Protein AF-A0A449BA69-F1 (afdb_monomer_lite)

Sequence (315 aa):
MAVRFVFQKGDMLQVNIKAFDQHKKPVERFCAKKMDIVLVPEVINPQFSFLVDALIGLPTKGIFEFDYNVKSSQQEKNDKKPEKPVHPEKQESIPLHFQVEVINYQPFQTTHAQSRMLEYKKQYEAREKTIELQDKQIKHLESQLKQAVADIKKAKEAKVVERFVVPKEEIEKAQRYALQKFIEDFVAPYGTLKMAIAAGEKSESTEVKNYLFGFNMVLNMLKNTLENNGVFEFTPDLNTEFNPETSKIIEQLEDFDQPNNTVIKVTQSGFRLYDRVIKPALVIATKNPNAFQQSSDEESNDTDVNENNDATQSE

Foldseek 3Di:
DDPQDADAQFKKFFKWKWKAAPVRHTDVVGTDHRDIDTLHCDPPDPQCSVVSVVRGGHGQADKDKDKDWDWDDDDDDDDDDDDDDDDDDDGDTTIMMMIMGTPDIDDSVRVVVVVVVVVVVVVVVVVVVVVVVVVVVVVVVVVVVVVVVVVVVVVVVVVVVVVPPPPVVVVVVCVLCVCLVVVLVVQVVLVVLVVQLVVLVPDPDPVSVVVSVVSVVVNVVVQVVCVVSQKDWADDDAQAADDPQAADEPEEDEDQVHDFRGFHDFPAIWMDRNPHTSGHTYTYTYDYPCVVPPVVPPPPDDDDPDDDDDDDDDD

Secondary structure (DSSP, 8-state):
-----B--TT-EEEEEEEEE-TTS-B-GGG-EEEEEEE--SS-S-GGGHHHHHHHTTSBSSSEEEEEEEEEP--------------PPPP-PEEEEEEEEEEEEEE-HHHHHHHHHHHHHHHHHHHHHHHHHHHHHHHHHHHHHHHHHHHHHHHHHHHHHHHHT-S-HHHHHHHHHTTTHHHHHHHHHHHHHHHHHHHHHHT---HHHHHHHHHHHHHHHHHHHHHHHTTEEEE-PPTTSB--TTTEEEEEEEE-SSS-TTBEEEEEE-EEEETTEEEEPEEEEEEE-TTGGGSTTSSSS---------------

Structure (mmCIF, N/CA/C/O backbone):
data_AF-A0A449BA69-F1
#
_entry.id   AF-A0A449BA69-F1
#
loop_
_atom_site.group_PDB
_atom_site.id
_atom_site.type_symbol
_atom_site.label_atom_id
_atom_site.label_alt_id
_atom_site.label_comp_id
_atom_site.label_asym_id
_atom_site.label_entity_id
_atom_site.label_seq_id
_atom_site.pdbx_PDB_ins_code
_atom_site.Cartn_x
_atom_site.Cartn_y
_atom_site.Cartn_z
_atom_site.occupancy
_atom_site.B_iso_or_equiv
_atom_site.auth_seq_id
_atom_site.auth_comp_id
_atom_site.auth_asym_id
_atom_site.auth_atom_id
_atom_site.pdbx_PDB_model_num
ATOM 1 N N . MET A 1 1 ? 50.384 27.551 -76.285 1.00 37.66 1 MET A N 1
ATOM 2 C CA . MET A 1 1 ? 51.399 26.574 -75.831 1.00 37.66 1 MET A CA 1
ATOM 3 C C . MET A 1 1 ? 50.786 25.187 -75.923 1.00 37.66 1 MET A C 1
ATOM 5 O O . MET A 1 1 ? 49.800 24.940 -75.244 1.00 37.66 1 MET A O 1
ATOM 9 N N . ALA A 1 2 ? 51.281 24.323 -76.810 1.00 41.50 2 ALA A N 1
ATOM 10 C CA . ALA A 1 2 ? 50.790 22.950 -76.907 1.00 41.50 2 ALA A CA 1
ATOM 11 C C . ALA A 1 2 ? 51.287 22.157 -75.690 1.00 41.50 2 ALA A C 1
ATOM 13 O O . ALA A 1 2 ? 52.495 22.010 -75.507 1.00 41.50 2 ALA A O 1
ATOM 14 N N . VAL A 1 3 ? 50.369 21.684 -74.846 1.00 43.69 3 VAL A N 1
ATOM 15 C CA . VAL A 1 3 ? 50.687 20.786 -73.730 1.00 43.69 3 VAL A CA 1
ATOM 16 C C . VAL A 1 3 ? 51.207 19.480 -74.334 1.00 43.69 3 VAL A C 1
ATOM 18 O O . VAL A 1 3 ? 50.443 18.706 -74.909 1.00 43.69 3 VAL A O 1
ATOM 21 N N . ARG A 1 4 ? 52.524 19.253 -74.282 1.00 56.50 4 ARG A N 1
ATOM 22 C CA . ARG A 1 4 ? 53.113 17.966 -74.664 1.00 56.50 4 ARG A CA 1
ATOM 23 C C . ARG A 1 4 ? 52.878 16.995 -73.513 1.00 56.50 4 ARG A C 1
ATOM 25 O O . ARG A 1 4 ? 53.546 17.079 -72.489 1.00 56.50 4 ARG A O 1
ATOM 32 N N . PHE A 1 5 ? 51.908 16.102 -73.678 1.00 72.50 5 PHE A N 1
ATOM 33 C CA . PHE A 1 5 ? 51.719 14.971 -72.777 1.00 72.50 5 PHE A CA 1
ATOM 34 C C . PHE A 1 5 ? 52.917 14.032 -72.935 1.00 72.50 5 PHE A C 1
ATOM 36 O O . PHE A 1 5 ? 53.100 13.453 -74.010 1.00 72.50 5 PHE A O 1
ATOM 43 N N . VAL A 1 6 ? 53.734 13.936 -71.890 1.00 81.00 6 VAL A N 1
ATOM 44 C CA . VAL A 1 6 ? 54.881 13.027 -71.794 1.00 81.00 6 VAL A CA 1
ATOM 45 C C . VAL A 1 6 ? 54.552 11.887 -70.842 1.00 81.00 6 VAL A C 1
ATOM 47 O O . VAL A 1 6 ? 53.784 12.094 -69.903 1.00 81.00 6 VAL A O 1
ATOM 50 N N . PHE A 1 7 ? 55.130 10.711 -71.072 1.00 81.38 7 PHE A N 1
ATOM 51 C CA . PHE A 1 7 ? 54.978 9.583 -70.158 1.00 81.38 7 PHE A CA 1
ATOM 52 C C . PHE A 1 7 ? 55.610 9.891 -68.797 1.00 81.38 7 PHE A C 1
ATOM 54 O O . PHE A 1 7 ? 56.744 10.376 -68.715 1.00 81.38 7 PHE A O 1
ATOM 61 N N . GLN A 1 8 ? 54.879 9.599 -67.729 1.00 79.00 8 GLN A N 1
ATOM 62 C CA . GLN A 1 8 ? 55.279 9.781 -66.342 1.00 79.00 8 GLN A CA 1
ATOM 63 C C . GLN A 1 8 ? 55.356 8.442 -65.609 1.00 79.00 8 GLN A C 1
ATOM 65 O O . GLN A 1 8 ? 54.771 7.428 -65.991 1.00 79.00 8 GLN A O 1
ATOM 70 N N . LYS A 1 9 ? 56.093 8.454 -64.499 1.00 76.38 9 LYS A N 1
ATOM 71 C CA . LYS A 1 9 ? 56.187 7.314 -63.593 1.00 76.38 9 LYS A CA 1
ATOM 72 C C . LYS A 1 9 ? 54.792 6.932 -63.077 1.00 76.38 9 LYS A C 1
ATOM 74 O O . LYS A 1 9 ? 54.086 7.772 -62.525 1.00 76.38 9 LYS A O 1
ATOM 79 N N . GLY A 1 10 ? 54.439 5.659 -63.220 1.00 70.25 10 GLY A N 1
ATOM 80 C CA . GLY A 1 10 ? 53.143 5.090 -62.851 1.00 70.25 10 GLY A CA 1
ATOM 81 C C . GLY A 1 10 ? 52.144 4.976 -64.003 1.00 70.25 10 GLY A C 1
ATOM 82 O O . GLY A 1 10 ? 51.118 4.322 -63.826 1.00 70.25 10 GLY A O 1
ATOM 83 N N . ASP A 1 11 ? 52.409 5.583 -65.164 1.00 81.44 11 ASP A N 1
ATOM 84 C CA . ASP A 1 11 ? 51.500 5.482 -66.306 1.00 81.44 11 ASP A CA 1
ATOM 85 C C . ASP A 1 11 ? 51.451 4.056 -66.857 1.00 81.44 11 ASP A C 1
ATOM 87 O O . ASP A 1 11 ? 52.434 3.311 -66.806 1.00 81.44 11 ASP A O 1
ATOM 91 N N . MET A 1 12 ? 50.293 3.685 -67.400 1.00 79.88 12 MET A N 1
ATOM 92 C CA . MET A 1 12 ? 50.077 2.385 -68.020 1.00 79.88 12 MET A CA 1
ATOM 93 C C . MET A 1 12 ? 50.025 2.540 -69.537 1.00 79.88 12 MET A C 1
ATOM 95 O O . MET A 1 12 ? 49.270 3.360 -70.068 1.00 79.88 12 MET A O 1
ATOM 99 N N . LEU A 1 13 ? 50.826 1.740 -70.234 1.00 82.44 13 LEU A N 1
ATOM 100 C CA . LEU A 1 13 ? 50.902 1.704 -71.685 1.00 82.44 13 LEU A CA 1
ATOM 101 C C . LEU A 1 13 ? 50.565 0.310 -72.181 1.00 82.44 13 LEU A C 1
ATOM 103 O O . LEU A 1 13 ? 51.034 -0.675 -71.624 1.00 82.44 13 LEU A O 1
ATOM 107 N N . GLN A 1 14 ? 49.836 0.238 -73.285 1.00 83.62 14 GLN A N 1
ATOM 108 C CA . GLN A 1 14 ? 49.744 -0.976 -74.079 1.00 83.62 14 GLN A CA 1
ATOM 109 C C . GLN A 1 14 ? 50.626 -0.806 -75.311 1.00 83.62 14 GLN A C 1
ATOM 111 O O . GLN A 1 14 ? 50.434 0.153 -76.060 1.00 83.62 14 GLN A O 1
ATOM 116 N N . VAL A 1 15 ? 51.588 -1.703 -75.526 1.00 84.44 15 VAL A N 1
ATOM 117 C CA . VAL A 1 15 ? 52.613 -1.563 -76.569 1.00 84.44 15 VAL A CA 1
ATOM 118 C C . VAL A 1 15 ? 52.752 -2.808 -77.449 1.00 84.44 15 VAL A C 1
ATOM 120 O O . VAL A 1 15 ? 52.497 -3.934 -77.021 1.00 84.44 15 VAL A O 1
ATOM 123 N N . ASN A 1 16 ? 53.189 -2.615 -78.692 1.00 84.56 16 ASN A N 1
ATOM 124 C CA . ASN A 1 16 ? 53.765 -3.672 -79.522 1.00 84.56 16 ASN A CA 1
ATOM 125 C C . ASN A 1 16 ? 55.286 -3.513 -79.521 1.00 84.56 16 ASN A C 1
ATOM 127 O O . ASN A 1 16 ? 55.787 -2.420 -79.763 1.00 84.56 16 ASN A O 1
ATOM 131 N N . ILE A 1 17 ? 56.014 -4.600 -79.298 1.00 84.69 17 ILE A N 1
ATOM 132 C CA . ILE A 1 17 ? 57.475 -4.636 -79.285 1.00 84.69 17 ILE A CA 1
ATOM 133 C C . ILE A 1 17 ? 57.935 -5.534 -80.428 1.00 84.69 17 ILE A C 1
ATOM 135 O O . ILE A 1 17 ? 57.487 -6.676 -80.553 1.00 84.69 17 ILE A O 1
ATOM 139 N N . LYS A 1 18 ? 58.848 -5.031 -81.254 1.00 85.38 18 LYS A N 1
ATOM 140 C CA . LYS A 1 18 ? 59.590 -5.820 -82.239 1.00 85.38 18 LYS A CA 1
ATOM 141 C C . LYS A 1 18 ? 61.076 -5.691 -81.944 1.00 85.38 18 LYS A C 1
ATOM 143 O O . LYS A 1 18 ? 61.546 -4.583 -81.725 1.00 85.38 18 LYS A O 1
ATOM 148 N N . ALA A 1 19 ? 61.800 -6.801 -81.958 1.00 83.81 19 ALA A N 1
ATOM 149 C CA . ALA A 1 19 ? 63.245 -6.821 -81.772 1.00 83.81 19 ALA A CA 1
ATOM 150 C C . ALA A 1 19 ? 63.933 -7.328 -83.041 1.00 83.81 19 ALA A C 1
ATOM 152 O O . ALA A 1 19 ? 63.448 -8.272 -83.668 1.00 83.81 19 ALA A O 1
ATOM 153 N N . PHE A 1 20 ? 65.065 -6.730 -83.397 1.00 83.06 20 PHE A N 1
ATOM 154 C CA . PHE A 1 20 ? 65.857 -7.064 -84.576 1.00 83.06 20 PHE A CA 1
ATOM 155 C C . PHE A 1 20 ? 67.321 -7.315 -84.197 1.00 83.06 20 PHE A C 1
ATOM 157 O O . PHE A 1 20 ? 67.861 -6.637 -83.322 1.00 83.06 20 PHE A O 1
ATOM 164 N N . ASP A 1 21 ? 67.961 -8.280 -84.859 1.00 79.31 21 ASP A N 1
ATOM 165 C CA . ASP A 1 21 ? 69.400 -8.530 -84.731 1.00 79.31 21 ASP A CA 1
ATOM 166 C C . ASP A 1 21 ? 70.241 -7.549 -85.577 1.00 79.31 21 ASP A C 1
ATOM 168 O O . ASP A 1 21 ? 69.719 -6.738 -86.348 1.00 79.31 21 ASP A O 1
ATOM 172 N N . GLN A 1 22 ? 71.569 -7.661 -85.487 1.00 75.69 22 GLN A N 1
ATOM 173 C CA . GLN A 1 22 ? 72.531 -6.874 -86.276 1.00 75.69 22 GLN A CA 1
ATOM 174 C C . GLN A 1 22 ? 72.378 -7.008 -87.809 1.00 75.69 22 GLN A C 1
ATOM 176 O O . GLN A 1 22 ? 72.910 -6.195 -88.564 1.00 75.69 22 GLN A O 1
ATOM 181 N N . HIS A 1 23 ? 71.643 -8.016 -88.286 1.00 75.62 23 HIS A N 1
ATOM 182 C CA . HIS A 1 23 ? 71.330 -8.258 -89.694 1.00 75.62 23 HIS A CA 1
ATOM 183 C C . HIS A 1 23 ? 69.886 -7.873 -90.056 1.00 75.62 23 HIS A C 1
ATOM 185 O O . HIS A 1 23 ? 69.411 -8.228 -91.137 1.00 75.62 23 HIS A O 1
ATOM 191 N N . LYS A 1 24 ? 69.192 -7.128 -89.181 1.00 74.81 24 LYS A N 1
ATOM 192 C CA . LYS A 1 24 ? 67.791 -6.700 -89.326 1.00 74.81 24 LYS A CA 1
ATOM 193 C C . LYS A 1 24 ? 66.793 -7.860 -89.409 1.00 74.81 24 LYS A C 1
ATOM 195 O O . LYS A 1 24 ? 65.684 -7.682 -89.918 1.00 74.81 24 LYS A O 1
ATOM 200 N N . LYS A 1 25 ? 67.148 -9.048 -88.912 1.00 78.75 25 LYS A N 1
ATOM 201 C CA . LYS A 1 25 ? 66.215 -10.177 -88.811 1.00 78.75 25 LYS A CA 1
ATOM 202 C C . LYS A 1 25 ? 65.427 -10.086 -87.504 1.00 78.75 25 LYS A C 1
ATOM 204 O O . LYS A 1 25 ? 66.020 -9.781 -86.470 1.00 78.75 25 LYS A O 1
ATOM 209 N N . PRO A 1 26 ? 64.105 -10.338 -87.524 1.00 80.69 26 PRO A N 1
ATOM 210 C CA . PRO A 1 26 ? 63.294 -10.283 -86.317 1.00 80.69 26 PRO A CA 1
ATOM 211 C C . PRO A 1 26 ? 63.694 -11.400 -85.347 1.00 80.69 26 PRO A C 1
ATOM 213 O O . PRO A 1 26 ? 63.797 -12.563 -85.734 1.00 80.69 26 PRO A O 1
ATOM 216 N N . VAL A 1 27 ? 63.885 -11.050 -84.077 1.00 83.44 27 VAL A N 1
ATOM 217 C CA . VAL A 1 27 ? 64.184 -12.000 -83.000 1.00 83.44 27 VAL A CA 1
ATOM 218 C C . VAL A 1 27 ? 62.897 -12.267 -82.227 1.00 83.44 27 VAL A C 1
ATOM 220 O O . VAL A 1 27 ? 62.556 -11.544 -81.293 1.00 83.44 27 VAL A O 1
ATOM 223 N N . GLU A 1 28 ? 62.166 -13.311 -82.627 1.00 79.69 28 GLU A N 1
ATOM 224 C CA . GLU A 1 28 ? 60.808 -13.600 -82.130 1.00 79.69 28 GLU A CA 1
ATOM 225 C C . GLU A 1 28 ? 60.710 -13.686 -80.603 1.00 79.69 28 GLU A C 1
ATOM 227 O O . GLU A 1 28 ? 59.723 -13.233 -80.029 1.00 79.69 28 GLU A O 1
ATOM 232 N N . ARG A 1 29 ? 61.761 -14.182 -79.935 1.00 77.44 29 ARG A N 1
ATOM 233 C CA . ARG A 1 29 ? 61.835 -14.286 -78.467 1.00 77.44 29 ARG A CA 1
ATOM 234 C C . ARG A 1 29 ? 61.628 -12.947 -77.746 1.00 77.44 29 ARG A C 1
ATOM 236 O O . ARG A 1 29 ? 61.179 -12.947 -76.606 1.00 77.44 29 ARG A O 1
ATOM 243 N N . PHE A 1 30 ? 61.960 -11.831 -78.392 1.00 76.75 30 PHE A N 1
ATOM 244 C CA . PHE A 1 30 ? 61.867 -10.482 -77.828 1.00 76.75 30 PHE A CA 1
ATOM 245 C C . PHE A 1 30 ? 60.779 -9.626 -78.502 1.00 76.75 30 PHE A C 1
ATOM 247 O O . PHE A 1 30 ? 60.718 -8.416 -78.283 1.00 76.75 30 PHE A O 1
ATOM 254 N N . CYS A 1 31 ? 59.904 -10.245 -79.301 1.00 80.31 31 CYS A N 1
ATOM 255 C CA . CYS A 1 31 ? 58.743 -9.599 -79.904 1.00 80.31 31 CYS A CA 1
ATOM 256 C C . CYS A 1 31 ? 57.484 -9.857 -79.061 1.00 80.31 31 CYS A C 1
ATOM 258 O O . CYS A 1 31 ? 57.195 -10.993 -78.692 1.00 80.31 31 CYS A O 1
ATOM 260 N N . ALA A 1 32 ? 56.685 -8.820 -78.815 1.00 82.81 32 ALA A N 1
ATOM 261 C CA . ALA A 1 32 ? 55.420 -8.916 -78.089 1.00 82.81 32 ALA A CA 1
ATOM 262 C C . ALA A 1 32 ? 54.342 -8.062 -78.768 1.00 82.81 32 ALA A C 1
ATOM 264 O O . ALA A 1 32 ? 54.630 -7.009 -79.331 1.00 82.81 32 ALA A O 1
ATOM 265 N N . LYS A 1 33 ? 53.081 -8.498 -78.721 1.00 84.94 33 LYS A N 1
ATOM 266 C CA . LYS A 1 33 ? 51.937 -7.724 -79.229 1.00 84.94 33 LYS A CA 1
ATOM 267 C C . LYS A 1 33 ? 50.966 -7.443 -78.094 1.00 84.94 33 LYS A C 1
ATOM 269 O O . LYS A 1 33 ? 50.685 -8.356 -77.324 1.00 84.94 33 LYS A O 1
ATOM 274 N N . LYS A 1 34 ? 50.421 -6.223 -78.042 1.00 83.56 34 LYS A N 1
ATOM 275 C CA . LYS A 1 34 ? 49.473 -5.771 -77.004 1.00 83.56 34 LYS A CA 1
ATOM 276 C C . LYS A 1 34 ? 49.954 -6.079 -75.578 1.00 83.56 34 LYS A C 1
ATOM 278 O O . LYS A 1 34 ? 49.202 -6.597 -74.761 1.00 83.56 34 LYS A O 1
ATOM 283 N N . MET A 1 35 ? 51.225 -5.806 -75.308 1.00 80.88 35 MET A N 1
ATOM 284 C CA . MET A 1 35 ? 51.805 -5.984 -73.984 1.00 80.88 35 MET A CA 1
ATOM 285 C C . MET A 1 35 ? 51.473 -4.777 -73.111 1.00 80.88 35 MET A C 1
ATOM 287 O O . MET A 1 35 ? 51.753 -3.649 -73.509 1.00 80.88 35 MET A O 1
ATOM 291 N N . ASP A 1 36 ? 50.923 -5.013 -71.923 1.00 80.19 36 ASP A N 1
ATOM 292 C CA . ASP A 1 36 ? 50.685 -3.954 -70.944 1.00 80.19 36 ASP A CA 1
ATOM 293 C C . ASP A 1 36 ? 51.948 -3.738 -70.093 1.00 80.19 36 ASP A C 1
ATOM 295 O O . ASP A 1 36 ? 52.518 -4.681 -69.540 1.00 80.19 36 ASP A O 1
ATOM 299 N N . ILE A 1 37 ? 52.404 -2.490 -70.004 1.00 75.62 37 ILE A N 1
ATOM 300 C CA . ILE A 1 37 ? 53.571 -2.066 -69.228 1.00 75.62 37 ILE A CA 1
ATOM 301 C C . ILE A 1 37 ? 53.137 -0.940 -68.299 1.00 75.62 37 ILE A C 1
ATOM 303 O O . ILE A 1 37 ? 52.510 0.029 -68.725 1.00 75.62 37 ILE A O 1
ATOM 307 N N . VAL A 1 38 ? 53.507 -1.052 -67.027 1.00 75.94 38 VAL A N 1
ATOM 308 C CA . VAL A 1 38 ? 53.361 0.029 -66.051 1.00 75.94 38 VAL A CA 1
ATOM 309 C C . VAL A 1 38 ? 54.736 0.650 -65.837 1.00 75.94 38 VAL A C 1
ATOM 311 O O . VAL A 1 38 ? 55.690 -0.071 -65.546 1.00 75.94 38 VAL A O 1
ATOM 314 N N . LEU A 1 39 ? 54.855 1.973 -65.965 1.00 75.50 39 LEU A N 1
ATOM 315 C CA . LEU A 1 39 ? 56.121 2.694 -65.785 1.00 75.50 39 LEU A CA 1
ATOM 316 C C . LEU A 1 39 ? 56.484 2.856 -64.299 1.00 75.50 39 LEU A C 1
ATOM 318 O O . LEU A 1 39 ? 56.601 3.972 -63.789 1.00 75.50 39 LEU A O 1
ATOM 322 N N . VAL A 1 40 ? 56.613 1.743 -63.578 1.00 68.94 40 VAL A N 1
ATOM 323 C CA . VAL A 1 40 ? 57.036 1.688 -62.171 1.00 68.94 40 VAL A CA 1
ATOM 324 C C . VAL A 1 40 ? 58.442 1.089 -62.043 1.00 68.94 40 VAL A C 1
ATOM 326 O O . VAL A 1 40 ? 58.837 0.287 -62.883 1.00 68.94 40 VAL A O 1
ATOM 329 N N . PRO A 1 41 ? 59.211 1.435 -60.991 1.00 55.41 41 PRO A N 1
ATOM 330 C CA . PRO A 1 41 ? 60.570 0.919 -60.796 1.00 55.41 41 PRO A CA 1
ATOM 331 C C . PRO A 1 41 ? 60.613 -0.569 -60.419 1.00 55.41 41 PRO A C 1
ATOM 333 O O . PRO A 1 41 ? 61.674 -1.182 -60.469 1.00 55.41 41 PRO A O 1
ATOM 336 N N . GLU A 1 42 ? 59.485 -1.144 -59.992 1.00 52.00 42 GLU A N 1
ATOM 337 C CA . GLU A 1 42 ? 59.391 -2.546 -59.588 1.00 52.00 42 GLU A CA 1
ATOM 338 C C . GLU A 1 42 ? 59.073 -3.441 -60.792 1.00 52.00 42 GLU A C 1
ATOM 340 O O . GLU A 1 42 ? 58.123 -3.228 -61.544 1.00 52.00 42 GLU A O 1
ATOM 345 N N . VAL A 1 43 ? 59.943 -4.430 -60.989 1.00 48.25 43 VAL A N 1
ATOM 346 C CA . VAL A 1 43 ? 60.131 -5.190 -62.226 1.00 48.25 43 VAL A CA 1
ATOM 347 C C . VAL A 1 43 ? 58.955 -6.136 -62.496 1.00 48.25 43 VAL A C 1
ATOM 349 O O . VAL A 1 43 ? 58.871 -7.204 -61.897 1.00 48.25 43 VAL A O 1
ATOM 352 N N . ILE A 1 44 ? 58.079 -5.796 -63.449 1.00 52.19 44 ILE A N 1
ATOM 353 C CA . ILE A 1 44 ? 57.002 -6.701 -63.912 1.00 52.19 44 ILE A CA 1
ATOM 354 C C . ILE A 1 44 ? 57.527 -7.710 -64.961 1.00 52.19 44 ILE A C 1
ATOM 356 O O . ILE A 1 44 ? 56.973 -8.797 -65.109 1.00 52.19 44 ILE A O 1
ATOM 360 N N . ASN A 1 45 ? 58.645 -7.419 -65.645 1.00 58.56 45 ASN A N 1
ATOM 361 C CA . ASN A 1 45 ? 59.352 -8.389 -66.494 1.00 58.56 45 ASN A CA 1
ATOM 362 C C . ASN A 1 45 ? 60.854 -8.035 -66.628 1.00 58.56 45 ASN A C 1
ATOM 364 O O . ASN A 1 45 ? 61.178 -7.032 -67.273 1.00 58.56 45 ASN A O 1
ATOM 368 N N . PRO A 1 46 ? 61.789 -8.840 -66.079 1.00 60.78 46 PRO A N 1
ATOM 369 C CA . PRO A 1 46 ? 63.227 -8.547 -66.114 1.00 60.78 46 PRO A CA 1
ATOM 370 C C . PRO A 1 46 ? 63.803 -8.367 -67.525 1.00 60.78 46 PRO A C 1
ATOM 372 O O . PRO A 1 46 ? 64.804 -7.676 -67.691 1.00 60.78 46 PRO A O 1
ATOM 375 N N . GLN A 1 47 ? 63.173 -8.964 -68.544 1.00 59.62 47 GLN A N 1
ATOM 376 C CA . GLN A 1 47 ? 63.642 -8.911 -69.934 1.00 59.62 47 GLN A CA 1
ATOM 377 C C . GLN A 1 47 ? 63.403 -7.553 -70.615 1.00 59.62 47 GLN A C 1
ATOM 379 O O . GLN A 1 47 ? 64.098 -7.233 -71.574 1.00 59.62 47 GLN A O 1
ATOM 384 N N . PHE A 1 48 ? 62.463 -6.742 -70.113 1.00 64.69 48 PHE A N 1
ATOM 385 C CA . PHE A 1 48 ? 62.064 -5.461 -70.716 1.00 64.69 48 PHE A CA 1
ATOM 386 C C . PHE A 1 48 ? 62.224 -4.269 -69.764 1.00 64.69 48 PHE A C 1
ATOM 388 O O . PHE A 1 48 ? 61.700 -3.190 -70.026 1.00 64.69 48 PHE A O 1
ATOM 395 N N . SER A 1 49 ? 62.974 -4.439 -68.669 1.00 65.44 49 SER A N 1
ATOM 396 C CA . SER A 1 49 ? 63.188 -3.388 -67.661 1.00 65.44 49 SER A CA 1
ATOM 397 C C . SER A 1 49 ? 63.754 -2.093 -68.256 1.00 65.44 49 SER A C 1
ATOM 399 O O . SER A 1 49 ? 63.440 -1.013 -67.769 1.00 65.44 49 SER A O 1
ATOM 401 N N . PHE A 1 50 ? 64.547 -2.191 -69.327 1.00 70.06 50 PHE A N 1
ATOM 402 C CA . PHE A 1 50 ? 65.133 -1.037 -70.011 1.00 70.06 50 PHE A CA 1
ATOM 403 C C . PHE A 1 50 ? 64.087 -0.115 -70.657 1.00 70.06 50 PHE A C 1
ATOM 405 O O . PHE A 1 50 ? 64.336 1.078 -70.803 1.00 70.06 50 PHE A O 1
ATOM 412 N N . LEU A 1 51 ? 62.910 -0.643 -71.019 1.00 70.56 51 LEU A N 1
ATOM 413 C CA . LEU A 1 51 ? 61.844 0.147 -71.637 1.00 70.56 51 LEU A CA 1
ATOM 414 C C . LEU A 1 51 ? 61.208 1.133 -70.657 1.00 70.56 51 LEU A C 1
ATOM 416 O O . LEU A 1 51 ? 60.732 2.179 -71.087 1.00 70.56 51 LEU A O 1
ATOM 420 N N . VAL A 1 52 ? 61.216 0.830 -69.355 1.00 68.81 52 VAL A N 1
ATOM 421 C CA . VAL A 1 52 ? 60.624 1.714 -68.343 1.00 68.81 52 VAL A CA 1
ATOM 422 C C . VAL A 1 52 ? 61.408 3.022 -68.257 1.00 68.81 52 VAL A C 1
ATOM 424 O O . VAL A 1 52 ? 60.814 4.090 -68.364 1.00 68.81 52 VAL A O 1
ATOM 427 N N . ASP A 1 53 ? 62.736 2.945 -68.153 1.00 68.25 53 ASP A N 1
ATOM 428 C CA . ASP A 1 53 ? 63.597 4.132 -68.097 1.00 68.25 53 ASP A CA 1
ATOM 429 C C . ASP A 1 53 ? 63.679 4.856 -69.449 1.00 68.25 53 ASP A C 1
ATOM 431 O O . ASP A 1 53 ? 63.765 6.081 -69.490 1.00 68.25 53 ASP A O 1
ATOM 435 N N . ALA A 1 54 ? 63.616 4.115 -70.561 1.00 72.88 54 ALA A N 1
ATOM 436 C CA . ALA A 1 54 ? 63.721 4.680 -71.905 1.00 72.88 54 ALA A CA 1
ATOM 437 C C . ALA A 1 54 ? 62.463 5.446 -72.358 1.00 72.88 54 ALA A C 1
ATOM 439 O O . ALA A 1 54 ? 62.575 6.372 -73.159 1.00 72.88 54 ALA A O 1
ATOM 440 N N . LEU A 1 55 ? 61.271 5.070 -71.875 1.00 76.38 55 LEU A N 1
ATOM 441 C CA . LEU A 1 55 ? 60.003 5.681 -72.294 1.00 76.38 55 LEU A CA 1
ATOM 442 C C . LEU A 1 55 ? 59.587 6.887 -71.438 1.00 76.38 55 LEU A C 1
ATOM 444 O O . LEU A 1 55 ? 58.840 7.739 -71.921 1.00 76.38 55 LEU A O 1
ATOM 448 N N . ILE A 1 56 ? 60.053 7.003 -70.190 1.00 77.00 56 ILE A N 1
ATOM 449 C CA . ILE A 1 56 ? 59.721 8.145 -69.321 1.00 77.00 56 ILE A CA 1
ATOM 450 C C . ILE A 1 56 ? 60.218 9.457 -69.956 1.00 77.00 56 ILE A C 1
ATOM 452 O O . ILE A 1 56 ? 61.360 9.571 -70.387 1.00 77.00 56 ILE A O 1
ATOM 456 N N . GLY A 1 57 ? 59.357 10.479 -70.006 1.00 72.25 57 GLY A N 1
ATOM 457 C CA . GLY A 1 57 ? 59.679 11.789 -70.586 1.00 72.25 57 GLY A CA 1
ATOM 458 C C . GLY A 1 57 ? 59.520 11.889 -72.110 1.00 72.25 57 GLY A C 1
ATOM 459 O O . GLY A 1 57 ? 59.554 13.000 -72.647 1.00 72.25 57 GLY A O 1
ATOM 460 N N . LEU A 1 58 ? 59.279 10.774 -72.808 1.00 81.75 58 LEU A N 1
ATOM 461 C CA . LEU A 1 58 ? 58.946 10.770 -74.234 1.00 81.75 58 LEU A CA 1
ATOM 462 C C . LEU A 1 58 ? 57.481 11.174 -74.474 1.00 81.75 58 LEU A C 1
ATOM 464 O O . LEU A 1 58 ? 56.642 11.033 -73.578 1.00 81.75 58 LEU A O 1
ATOM 468 N N . PRO A 1 59 ? 57.141 11.711 -75.663 1.00 78.69 59 PRO A N 1
ATOM 469 C CA . PRO A 1 59 ? 55.766 12.081 -75.986 1.00 78.69 59 PRO A CA 1
ATOM 470 C C . PRO A 1 59 ? 54.839 10.860 -75.971 1.00 78.69 59 PRO A C 1
ATOM 472 O O . PRO A 1 59 ? 55.204 9.779 -76.404 1.00 78.69 59 PRO A O 1
ATOM 475 N N . THR A 1 60 ? 53.589 11.046 -75.558 1.00 73.19 60 THR A N 1
ATOM 476 C CA . THR A 1 60 ? 52.600 9.956 -75.393 1.00 73.19 60 THR A CA 1
ATOM 477 C C . THR A 1 60 ? 52.134 9.263 -76.684 1.00 73.19 60 THR A C 1
ATOM 479 O O . THR A 1 60 ? 51.302 8.358 -76.637 1.00 73.19 60 THR A O 1
ATOM 482 N N . LYS A 1 61 ? 52.637 9.682 -77.853 1.00 73.81 61 LYS A N 1
ATOM 483 C CA . LYS A 1 61 ? 52.292 9.131 -79.171 1.00 73.81 61 LYS A CA 1
ATOM 484 C C . LYS A 1 61 ? 53.549 8.945 -80.010 1.00 73.81 61 LYS A C 1
ATOM 486 O O . LYS A 1 61 ? 54.326 9.888 -80.152 1.00 73.81 61 LYS A O 1
ATOM 491 N N . GLY A 1 62 ? 53.685 7.775 -80.625 1.00 78.31 62 GLY A N 1
ATOM 492 C CA . GLY A 1 62 ? 54.756 7.492 -81.572 1.00 78.31 62 GLY A CA 1
ATOM 493 C C . GLY A 1 62 ? 55.226 6.044 -81.540 1.00 78.31 62 GLY A C 1
ATOM 494 O O . GLY A 1 62 ? 54.738 5.221 -80.763 1.00 78.31 62 GLY A O 1
ATOM 495 N N . ILE A 1 63 ? 56.187 5.776 -82.418 1.00 83.19 63 ILE A N 1
ATOM 496 C CA . ILE A 1 63 ? 57.004 4.568 -82.428 1.00 83.19 63 ILE A CA 1
ATOM 497 C C . ILE A 1 63 ? 58.382 4.984 -81.918 1.00 83.19 63 ILE A C 1
ATOM 499 O O . ILE A 1 63 ? 58.921 5.994 -82.372 1.00 83.19 63 ILE A O 1
ATOM 503 N N . PHE A 1 64 ? 58.926 4.226 -80.975 1.00 81.69 64 PHE A N 1
ATOM 504 C CA . PHE A 1 64 ? 60.211 4.505 -80.354 1.00 81.69 64 PHE A CA 1
ATOM 505 C C . PHE A 1 64 ? 61.206 3.402 -80.667 1.00 81.69 64 PHE A C 1
ATOM 507 O O . PHE A 1 64 ? 60.858 2.223 -80.632 1.00 81.69 64 PHE A O 1
ATOM 514 N N . GLU A 1 65 ? 62.435 3.795 -80.973 1.00 79.56 65 GLU A N 1
ATOM 515 C CA . GLU A 1 65 ? 63.498 2.887 -81.383 1.00 79.56 65 GLU A CA 1
ATOM 516 C C . GLU A 1 65 ? 64.677 2.996 -80.417 1.00 79.56 65 GLU A C 1
ATOM 518 O O . GLU A 1 65 ? 65.129 4.101 -80.112 1.00 79.56 65 GLU A O 1
ATOM 523 N N . PHE A 1 66 ? 65.145 1.856 -79.907 1.00 79.88 66 PHE A N 1
ATOM 524 C CA . PHE A 1 66 ? 66.199 1.794 -78.894 1.00 79.88 66 PHE A CA 1
ATOM 525 C C . PHE A 1 66 ? 67.130 0.612 -79.137 1.00 79.88 66 PHE A C 1
ATOM 527 O O . PHE A 1 66 ? 66.672 -0.493 -79.417 1.00 79.88 66 PHE A O 1
ATOM 534 N N . ASP A 1 67 ? 68.426 0.818 -78.934 1.00 75.56 67 ASP A N 1
ATOM 535 C CA . ASP A 1 67 ? 69.411 -0.261 -78.948 1.00 75.56 67 ASP A CA 1
ATOM 536 C C . ASP A 1 67 ? 69.673 -0.747 -77.516 1.00 75.56 67 ASP A C 1
ATOM 538 O O . ASP A 1 67 ? 69.930 0.053 -76.612 1.00 75.56 67 ASP A O 1
ATOM 542 N N . TYR A 1 68 ? 69.606 -2.061 -77.289 1.00 77.69 68 TYR A N 1
ATOM 543 C CA . TYR A 1 68 ? 69.849 -2.656 -75.975 1.00 77.69 68 TYR A CA 1
ATOM 544 C C . TYR A 1 68 ? 70.637 -3.968 -76.067 1.00 77.69 68 TYR A C 1
ATOM 546 O O . TYR A 1 68 ? 70.348 -4.841 -76.885 1.00 77.69 68 TYR A O 1
ATOM 554 N N . ASN A 1 69 ? 71.624 -4.120 -75.180 1.00 74.25 69 ASN A N 1
ATOM 555 C CA . ASN A 1 69 ? 72.488 -5.297 -75.110 1.00 74.25 69 ASN A CA 1
ATOM 556 C C . ASN A 1 69 ? 71.924 -6.310 -74.109 1.00 74.25 69 ASN A C 1
ATOM 558 O O . ASN A 1 69 ? 72.021 -6.116 -72.894 1.00 74.25 69 ASN A O 1
ATOM 562 N N . VAL A 1 70 ? 71.365 -7.415 -74.605 1.00 70.31 70 VAL A N 1
ATOM 563 C CA . VAL A 1 70 ? 70.804 -8.466 -73.745 1.00 70.31 70 VAL A CA 1
ATOM 564 C C . VAL A 1 70 ? 71.911 -9.421 -73.281 1.00 70.31 70 VAL A C 1
ATOM 566 O O . VAL A 1 70 ? 72.730 -9.876 -74.080 1.00 70.31 70 VAL A O 1
ATOM 569 N N . LYS A 1 71 ? 71.937 -9.747 -71.979 1.00 66.94 71 LYS A N 1
ATOM 570 C CA . LYS A 1 71 ? 72.868 -10.726 -71.388 1.00 66.94 71 LYS A CA 1
ATOM 571 C C . LYS A 1 71 ? 72.370 -12.156 -71.639 1.00 66.94 71 LYS A C 1
ATOM 573 O O . LYS A 1 71 ? 71.282 -12.505 -71.180 1.00 66.94 71 LYS A O 1
ATOM 578 N N . SER A 1 72 ? 73.153 -13.006 -72.306 1.00 51.22 72 SER A N 1
ATOM 579 C CA . SER A 1 72 ? 72.816 -14.428 -72.448 1.00 51.22 72 SER A CA 1
ATOM 580 C C . SER A 1 72 ? 72.979 -15.155 -71.107 1.00 51.22 72 SER A C 1
ATOM 582 O O . SER A 1 72 ? 74.080 -15.223 -70.566 1.00 51.22 72 SER A O 1
ATOM 584 N N . SER A 1 73 ? 71.906 -15.720 -70.561 1.00 42.78 73 SER A N 1
ATOM 585 C CA . SER A 1 73 ? 71.976 -16.690 -69.460 1.00 42.78 73 SER A CA 1
ATOM 586 C C . SER A 1 73 ? 71.523 -18.049 -69.996 1.00 42.78 73 SER A C 1
ATOM 588 O O . SER A 1 73 ? 70.337 -18.251 -70.248 1.00 42.78 73 SER A O 1
ATOM 590 N N . GLN A 1 74 ? 72.472 -18.961 -70.229 1.00 39.34 74 GLN A N 1
ATOM 591 C CA . GLN A 1 74 ? 72.182 -20.373 -70.487 1.00 39.34 74 GLN A CA 1
ATOM 592 C C . GLN A 1 74 ? 72.183 -21.131 -69.153 1.00 39.34 74 GLN A C 1
ATOM 594 O O . GLN A 1 74 ? 73.193 -21.147 -68.457 1.00 39.34 74 GLN A O 1
ATOM 599 N N . GLN A 1 75 ? 71.065 -21.767 -68.805 1.00 33.69 75 GLN A N 1
ATOM 600 C CA . GLN A 1 75 ? 71.027 -22.941 -67.929 1.00 33.69 75 GLN A CA 1
ATOM 601 C C . GLN A 1 75 ? 69.845 -23.818 -68.360 1.00 33.69 75 GLN A C 1
ATOM 603 O O . GLN A 1 75 ? 68.705 -23.561 -67.980 1.00 33.69 75 GLN A O 1
ATOM 608 N N . GLU A 1 76 ? 70.124 -24.873 -69.124 1.00 34.56 76 GLU A N 1
ATOM 609 C CA . GLU A 1 76 ? 69.318 -26.093 -69.087 1.00 34.56 76 GLU A CA 1
ATOM 610 C C . GLU A 1 76 ? 70.093 -27.144 -68.288 1.00 34.56 76 GLU A C 1
ATOM 612 O O . GLU A 1 76 ? 71.259 -27.436 -68.549 1.00 34.56 76 GLU A O 1
ATOM 617 N N . LYS A 1 77 ? 69.434 -27.666 -67.252 1.00 35.28 77 LYS A N 1
ATOM 618 C CA . LYS A 1 77 ? 69.872 -28.817 -66.462 1.00 35.28 77 LYS A CA 1
ATOM 619 C C . LYS A 1 77 ? 69.865 -30.066 -67.345 1.00 35.28 77 LYS A C 1
ATOM 621 O O . LYS A 1 77 ? 68.846 -30.321 -67.978 1.00 35.28 77 LYS A O 1
ATOM 626 N N . ASN A 1 78 ? 70.908 -30.896 -67.271 1.00 31.75 78 ASN A N 1
ATOM 627 C CA . ASN A 1 78 ? 70.739 -32.349 -67.158 1.00 31.75 78 ASN A CA 1
ATOM 628 C C . ASN A 1 78 ? 72.026 -33.069 -66.718 1.00 31.75 78 ASN A C 1
ATOM 630 O O . ASN A 1 78 ? 73.134 -32.739 -67.133 1.00 31.75 78 ASN A O 1
ATOM 634 N N . ASP A 1 79 ? 71.827 -34.056 -65.843 1.00 37.47 79 ASP A N 1
ATOM 635 C CA . ASP A 1 79 ? 72.814 -34.926 -65.202 1.00 37.47 79 ASP A CA 1
ATOM 636 C C . ASP A 1 79 ? 73.606 -35.814 -66.184 1.00 37.47 79 ASP A C 1
ATOM 638 O O . ASP A 1 79 ? 73.006 -36.591 -66.928 1.00 37.47 79 ASP A O 1
ATOM 642 N N . LYS A 1 80 ? 74.949 -35.808 -66.090 1.00 37.47 80 LYS A N 1
ATOM 643 C CA . LYS A 1 80 ? 75.826 -36.971 -65.778 1.00 37.47 80 LYS A CA 1
ATOM 644 C C . LYS A 1 80 ? 77.325 -36.626 -65.960 1.00 37.47 80 LYS A C 1
ATOM 646 O O . LYS A 1 80 ? 77.722 -35.864 -66.826 1.00 37.47 80 LYS A O 1
ATOM 651 N N . LYS A 1 81 ? 78.122 -37.191 -65.048 1.00 33.97 81 LYS A N 1
ATOM 652 C CA . LYS A 1 81 ? 79.526 -36.946 -64.621 1.00 33.97 81 LYS A CA 1
ATOM 653 C C . LYS A 1 81 ? 80.603 -37.504 -65.612 1.00 33.97 81 LYS A C 1
ATOM 655 O O . LYS A 1 81 ? 80.224 -38.296 -66.465 1.00 33.97 81 LYS A O 1
ATOM 660 N N . PRO A 1 82 ? 81.932 -37.348 -65.370 1.00 46.41 82 PRO A N 1
ATOM 661 C CA . PRO A 1 82 ? 82.805 -36.176 -65.600 1.00 46.41 82 PRO A CA 1
ATOM 662 C C . PRO A 1 82 ? 84.026 -36.469 -66.528 1.00 46.41 82 PRO A C 1
ATOM 664 O O . PRO A 1 82 ? 84.483 -37.602 -66.546 1.00 46.41 82 PRO A O 1
ATOM 667 N N . GLU A 1 83 ? 84.655 -35.462 -67.166 1.00 29.20 83 GLU A N 1
ATOM 668 C CA . GLU A 1 83 ? 86.137 -35.367 -67.285 1.00 29.20 83 GLU A CA 1
ATOM 669 C C . GLU A 1 83 ? 86.666 -34.050 -67.922 1.00 29.20 83 GLU A C 1
ATOM 671 O O . GLU A 1 83 ? 86.511 -33.814 -69.113 1.00 29.20 83 GLU A O 1
ATOM 676 N N . LYS A 1 84 ? 87.394 -33.276 -67.090 1.00 31.19 84 LYS A N 1
ATOM 677 C CA . LYS A 1 84 ? 88.567 -32.393 -67.352 1.00 31.19 84 LYS A CA 1
ATOM 678 C C . LYS A 1 84 ? 88.436 -31.073 -68.169 1.00 31.19 84 LYS A C 1
ATOM 680 O O . LYS A 1 84 ? 87.471 -30.868 -68.888 1.00 31.19 84 LYS A O 1
ATOM 685 N N . PRO A 1 85 ? 89.352 -30.097 -67.928 1.00 43.09 85 PRO A N 1
ATOM 686 C CA . PRO A 1 85 ? 88.999 -28.693 -67.688 1.00 43.09 85 PRO A CA 1
ATOM 687 C C . PRO A 1 85 ? 89.233 -27.776 -68.896 1.00 43.09 85 PRO A C 1
ATOM 689 O O . PRO A 1 85 ? 90.265 -27.884 -69.554 1.00 43.09 85 PRO A O 1
ATOM 692 N N . VAL A 1 86 ? 88.350 -26.797 -69.123 1.00 32.28 86 VAL A N 1
ATOM 693 C CA . VAL A 1 86 ? 88.609 -25.680 -70.050 1.00 32.28 86 VAL A CA 1
ATOM 694 C C . VAL A 1 86 ? 88.103 -24.354 -69.451 1.00 32.28 86 VAL A C 1
ATOM 696 O O . VAL A 1 86 ? 87.117 -24.314 -68.726 1.00 32.28 86 VAL A O 1
ATOM 699 N N . HIS A 1 87 ? 88.895 -23.311 -69.697 1.00 34.81 87 HIS A N 1
ATOM 700 C CA . HIS A 1 87 ? 88.927 -21.932 -69.185 1.00 34.81 87 HIS A CA 1
ATOM 701 C C . HIS A 1 87 ? 87.628 -21.087 -69.295 1.00 34.81 87 HIS A C 1
ATOM 703 O O . HIS A 1 87 ? 86.716 -21.473 -70.018 1.00 34.81 87 HIS A O 1
ATOM 709 N N . PRO A 1 88 ? 87.543 -19.924 -68.597 1.00 34.22 88 PRO A N 1
ATOM 710 C CA . PRO A 1 88 ? 86.302 -19.172 -68.376 1.00 34.22 88 PRO A CA 1
ATOM 711 C C . PRO A 1 88 ? 85.656 -18.661 -69.670 1.00 34.22 88 PRO A C 1
ATOM 713 O O . PRO A 1 88 ? 86.260 -17.920 -70.447 1.00 34.22 88 PRO A O 1
ATOM 716 N N . GLU A 1 89 ? 84.399 -19.050 -69.859 1.00 34.31 89 GLU A N 1
ATOM 717 C CA . GLU A 1 89 ? 83.551 -18.713 -70.997 1.00 34.31 89 GLU A CA 1
ATOM 718 C C . GLU A 1 89 ? 83.140 -17.229 -70.935 1.00 34.31 89 GLU A C 1
ATOM 720 O O . GLU A 1 89 ? 82.603 -16.744 -69.934 1.00 34.31 89 GLU A O 1
ATOM 725 N N . LYS A 1 90 ? 83.460 -16.479 -71.996 1.00 36.59 90 LYS A N 1
ATOM 726 C CA . LYS A 1 90 ? 83.142 -15.053 -72.138 1.00 36.59 90 LYS A CA 1
ATOM 727 C C . LYS A 1 90 ? 81.623 -14.877 -72.192 1.00 36.59 90 LYS A C 1
ATOM 729 O O . LYS A 1 90 ? 80.961 -15.452 -73.046 1.00 36.59 90 LYS A O 1
ATOM 734 N N . GLN A 1 91 ? 81.084 -14.042 -71.306 1.00 41.41 91 GLN A N 1
ATOM 735 C CA . GLN A 1 91 ? 79.698 -13.578 -71.375 1.00 41.41 91 GLN A CA 1
ATOM 736 C C . GLN A 1 91 ? 79.515 -12.721 -72.637 1.00 41.41 91 GLN A C 1
ATOM 738 O O . GLN A 1 91 ? 79.887 -11.549 -72.650 1.00 41.41 91 GLN A O 1
ATOM 743 N N . GLU A 1 92 ? 78.971 -13.302 -73.703 1.00 49.62 92 GLU A N 1
ATOM 744 C CA . GLU A 1 92 ? 78.638 -12.569 -74.926 1.00 49.62 92 GLU A CA 1
ATOM 745 C C . GLU A 1 92 ? 77.328 -11.784 -74.740 1.00 49.62 92 GLU A C 1
ATOM 747 O O . GLU A 1 92 ? 76.263 -12.332 -74.448 1.00 49.62 92 GLU A O 1
ATOM 752 N N . SER A 1 93 ? 77.410 -10.460 -74.872 1.00 57.59 93 SER A N 1
ATOM 753 C CA . SER A 1 93 ? 76.252 -9.565 -74.932 1.00 57.59 93 SER A CA 1
ATOM 754 C C . SER A 1 93 ? 75.783 -9.417 -76.379 1.00 57.59 93 SER A C 1
ATOM 756 O O . SER A 1 93 ? 76.592 -9.061 -77.236 1.00 57.59 93 SER A O 1
ATOM 758 N N . ILE A 1 94 ? 74.494 -9.637 -76.651 1.00 69.50 94 ILE A N 1
ATOM 759 C CA . ILE A 1 94 ? 73.937 -9.547 -78.010 1.00 69.50 94 ILE A CA 1
ATOM 760 C C . ILE A 1 94 ? 73.288 -8.164 -78.177 1.00 69.50 94 ILE A C 1
ATOM 762 O O . ILE A 1 94 ? 72.340 -7.874 -77.437 1.00 69.50 94 ILE A O 1
ATOM 766 N N . PRO A 1 95 ? 73.761 -7.311 -79.109 1.00 75.31 95 PRO A N 1
ATOM 767 C CA . PRO A 1 95 ? 73.103 -6.047 -79.413 1.00 75.31 95 PRO A CA 1
ATOM 768 C C . PRO A 1 95 ? 71.811 -6.306 -80.188 1.00 75.31 95 PRO A C 1
ATOM 770 O O . PRO A 1 95 ? 71.825 -6.950 -81.240 1.00 75.31 95 PRO A O 1
ATOM 773 N N . LEU A 1 96 ? 70.693 -5.806 -79.666 1.00 79.88 96 LEU A N 1
ATOM 774 C CA . LEU A 1 96 ? 69.386 -5.879 -80.309 1.00 79.88 96 LEU A CA 1
ATOM 775 C C . LEU A 1 96 ? 68.803 -4.481 -80.488 1.00 79.88 96 LEU A C 1
ATOM 777 O O . LEU A 1 96 ? 68.894 -3.641 -79.593 1.00 79.88 96 LEU A O 1
ATOM 781 N N . HIS A 1 97 ? 68.156 -4.274 -81.630 1.00 80.69 97 HIS A N 1
ATOM 782 C CA . HIS A 1 97 ? 67.407 -3.063 -81.933 1.00 80.69 97 HIS A CA 1
ATOM 783 C C . HIS A 1 97 ? 65.918 -3.296 -81.667 1.00 80.69 97 HIS A C 1
ATOM 785 O O . HIS A 1 97 ? 65.316 -4.208 -82.237 1.00 80.69 97 HIS A O 1
ATOM 791 N N . PHE A 1 98 ? 65.315 -2.482 -80.808 1.00 81.31 98 PHE A N 1
ATOM 792 C CA . PHE A 1 98 ? 63.917 -2.585 -80.405 1.00 81.31 98 PHE A CA 1
ATOM 793 C C . PHE A 1 98 ? 63.090 -1.465 -81.012 1.00 81.31 98 PHE A C 1
ATOM 795 O O . PHE A 1 98 ? 63.434 -0.300 -80.866 1.00 81.31 98 PHE A O 1
ATOM 802 N N . GLN A 1 99 ? 61.953 -1.821 -81.598 1.00 83.06 99 GLN A N 1
ATOM 803 C CA . GLN A 1 99 ? 60.923 -0.900 -82.054 1.00 83.06 99 GLN A CA 1
ATOM 804 C C . GLN A 1 99 ? 59.666 -1.093 -81.198 1.00 83.06 99 GLN A C 1
ATOM 806 O O . GLN A 1 99 ? 59.068 -2.173 -81.193 1.00 83.06 99 GLN A O 1
ATOM 811 N N . VAL A 1 100 ? 59.273 -0.049 -80.469 1.00 83.38 100 VAL A N 1
ATOM 812 C CA . VAL A 1 100 ? 58.145 -0.045 -79.534 1.00 83.38 100 VAL A CA 1
ATOM 813 C C . VAL A 1 100 ? 57.072 0.916 -80.019 1.00 83.38 100 VAL A C 1
ATOM 815 O O . VAL A 1 100 ? 57.266 2.127 -80.058 1.00 83.38 100 VAL A O 1
ATOM 818 N N . GLU A 1 101 ? 55.917 0.376 -80.379 1.00 83.12 101 GLU A N 1
ATOM 819 C CA . GLU A 1 101 ? 54.743 1.138 -80.795 1.00 83.12 101 GLU A CA 1
ATOM 820 C C . GLU A 1 101 ? 53.748 1.224 -79.635 1.00 83.12 101 GLU A C 1
ATOM 822 O O . GLU A 1 101 ? 53.328 0.195 -79.104 1.00 83.12 101 GLU A O 1
ATOM 827 N N . VAL A 1 102 ? 53.341 2.439 -79.257 1.00 84.00 102 VAL A N 1
ATOM 828 C CA . VAL A 1 102 ? 52.340 2.652 -78.200 1.00 84.00 102 VAL A CA 1
ATOM 829 C C . VAL A 1 102 ? 50.932 2.612 -78.791 1.00 84.00 102 VAL A C 1
ATOM 831 O O . VAL A 1 102 ? 50.557 3.458 -79.599 1.00 84.00 102 VAL A O 1
ATOM 834 N N . ILE A 1 103 ? 50.144 1.629 -78.358 1.00 82.06 103 ILE A N 1
ATOM 835 C CA . ILE A 1 103 ? 48.777 1.351 -78.817 1.00 82.06 103 ILE A CA 1
ATOM 836 C C . ILE A 1 103 ? 47.750 2.117 -77.975 1.00 82.06 103 ILE A C 1
ATOM 838 O O . ILE A 1 103 ? 46.788 2.663 -78.511 1.00 82.06 103 ILE A O 1
ATOM 842 N N . ASN A 1 104 ? 47.937 2.150 -76.653 1.00 80.62 104 ASN A N 1
ATOM 843 C CA . ASN A 1 104 ? 47.051 2.844 -75.716 1.00 80.62 104 ASN A CA 1
ATOM 844 C C . ASN A 1 104 ? 47.850 3.404 -74.530 1.00 80.62 104 ASN A C 1
ATOM 846 O O . ASN A 1 104 ? 48.880 2.845 -74.157 1.00 80.62 104 ASN A O 1
ATOM 850 N N . TYR A 1 105 ? 47.359 4.491 -73.939 1.00 80.69 105 TYR A N 1
ATOM 851 C CA . TYR A 1 105 ? 47.985 5.209 -72.833 1.00 80.69 105 TYR A CA 1
ATOM 852 C C . TYR A 1 105 ? 46.931 5.615 -71.799 1.00 80.69 105 TYR A C 1
ATOM 854 O O . TYR A 1 105 ? 45.924 6.236 -72.145 1.00 80.69 105 TYR A O 1
ATOM 862 N N . GLN A 1 106 ? 47.176 5.280 -70.532 1.00 76.06 106 GLN A N 1
ATOM 863 C CA . GLN A 1 106 ? 46.340 5.659 -69.395 1.00 76.06 106 GLN A CA 1
ATOM 864 C C . GLN A 1 106 ? 47.202 6.349 -68.324 1.00 76.06 106 GLN A C 1
ATOM 866 O O . GLN A 1 106 ? 48.079 5.697 -67.746 1.00 76.06 106 GLN A O 1
ATOM 871 N N . PRO A 1 107 ? 46.962 7.646 -68.034 1.00 75.94 107 PRO A N 1
ATOM 872 C CA . PRO A 1 107 ? 47.682 8.356 -66.984 1.00 75.94 107 PRO A CA 1
ATOM 873 C C . PRO A 1 107 ? 47.425 7.739 -65.607 1.00 75.94 107 PRO A C 1
ATOM 875 O O . PRO A 1 107 ? 46.272 7.489 -65.238 1.00 75.94 107 PRO A O 1
ATOM 878 N N . PHE A 1 108 ? 48.472 7.596 -64.794 1.00 69.44 108 PHE A N 1
ATOM 879 C CA . PHE A 1 108 ? 48.373 7.067 -63.429 1.00 69.44 108 PHE A CA 1
ATOM 880 C C . PHE A 1 108 ? 47.337 7.813 -62.581 1.00 69.44 108 PHE A C 1
ATOM 882 O O . PHE A 1 108 ? 46.548 7.211 -61.853 1.00 69.44 108 PHE A O 1
ATOM 889 N N . GLN A 1 109 ? 47.317 9.143 -62.704 1.00 67.19 109 GLN A N 1
ATOM 890 C CA . GLN A 1 109 ? 46.412 10.014 -61.954 1.00 67.19 109 GLN A CA 1
ATOM 891 C C . GLN A 1 109 ? 44.940 9.703 -62.253 1.00 67.19 109 GLN A C 1
ATOM 893 O O . GLN A 1 109 ? 44.113 9.752 -61.344 1.00 67.19 109 GLN A O 1
ATOM 898 N N . THR A 1 110 ? 44.612 9.341 -63.498 1.00 66.00 110 THR A N 1
ATOM 899 C CA . THR A 1 110 ? 43.247 8.998 -63.914 1.00 66.00 110 THR A CA 1
ATOM 900 C C . THR A 1 110 ? 42.821 7.655 -63.330 1.00 66.00 110 THR A C 1
ATOM 902 O O . THR A 1 110 ? 41.746 7.570 -62.737 1.00 66.00 110 THR A O 1
ATOM 905 N N . THR A 1 111 ? 43.680 6.638 -63.401 1.00 64.12 111 THR A N 1
ATOM 906 C CA . THR A 1 111 ? 43.415 5.316 -62.811 1.00 64.12 111 THR A CA 1
ATOM 907 C C . THR A 1 111 ? 43.290 5.399 -61.287 1.00 64.12 111 THR A C 1
ATOM 909 O O . THR A 1 111 ? 42.349 4.865 -60.704 1.00 64.12 111 THR A O 1
ATOM 912 N N . HIS A 1 112 ? 44.185 6.137 -60.621 1.00 72.69 112 HIS A N 1
ATOM 913 C CA . HIS A 1 112 ? 44.154 6.321 -59.166 1.00 72.69 112 HIS A CA 1
ATOM 914 C C . HIS A 1 112 ? 42.924 7.110 -58.694 1.00 72.69 112 HIS A C 1
ATOM 916 O O . HIS A 1 112 ? 42.311 6.771 -57.679 1.00 72.69 112 HIS A O 1
ATOM 922 N N . ALA A 1 113 ? 42.518 8.139 -59.445 1.00 73.19 113 ALA A N 1
ATOM 923 C CA . ALA A 1 113 ? 41.300 8.897 -59.165 1.00 73.19 113 ALA A CA 1
ATOM 924 C C . ALA A 1 113 ? 40.033 8.041 -59.333 1.00 73.19 113 ALA A C 1
ATOM 926 O O . ALA A 1 113 ? 39.142 8.107 -58.486 1.00 73.19 113 ALA A O 1
ATOM 927 N N . GLN A 1 114 ? 39.961 7.207 -60.376 1.00 76.06 114 GLN A N 1
ATOM 928 C CA . GLN A 1 114 ? 38.834 6.295 -60.606 1.00 76.06 114 GLN A CA 1
ATOM 929 C C . GLN A 1 114 ? 38.699 5.254 -59.487 1.00 76.06 114 GLN A C 1
ATOM 931 O O . GLN A 1 114 ? 37.594 5.043 -58.984 1.00 76.06 114 GLN A O 1
ATOM 936 N N . SER A 1 115 ? 39.811 4.663 -59.042 1.00 77.19 115 SER A N 1
ATOM 937 C CA . SER A 1 115 ? 39.827 3.705 -57.928 1.00 77.19 115 SER A CA 1
ATOM 938 C C . SER A 1 115 ? 39.329 4.335 -56.625 1.00 77.19 115 SER A C 1
ATOM 940 O O . SER A 1 115 ? 38.432 3.792 -55.981 1.00 77.19 115 SER A O 1
ATOM 942 N N . ARG A 1 116 ? 39.820 5.534 -56.279 1.00 82.06 116 ARG A N 1
ATOM 943 C CA . ARG A 1 116 ? 39.340 6.282 -55.103 1.00 82.06 116 ARG A CA 1
ATOM 944 C C . ARG A 1 116 ? 37.864 6.651 -55.203 1.00 82.06 116 ARG A C 1
ATOM 946 O O . ARG A 1 116 ? 37.140 6.562 -54.217 1.00 82.06 116 ARG A O 1
ATOM 953 N N . MET A 1 117 ? 37.399 7.054 -56.385 1.00 81.12 117 MET A N 1
ATOM 954 C CA . MET A 1 117 ? 35.989 7.384 -56.593 1.00 81.12 117 MET A CA 1
ATOM 955 C C . MET A 1 117 ? 35.093 6.152 -56.412 1.00 81.12 117 MET A C 1
ATOM 957 O O . MET A 1 117 ? 34.016 6.258 -55.828 1.00 81.12 117 MET A O 1
ATOM 961 N N . LEU A 1 118 ? 35.553 4.975 -56.847 1.00 84.50 118 LEU A N 1
ATOM 962 C CA . LEU A 1 118 ? 34.856 3.710 -56.622 1.00 84.50 118 LEU A CA 1
ATOM 963 C C . LEU A 1 118 ? 34.820 3.328 -55.134 1.00 84.50 118 LEU A C 1
ATOM 965 O O . LEU A 1 118 ? 33.784 2.879 -54.645 1.00 84.50 118 LEU A O 1
ATOM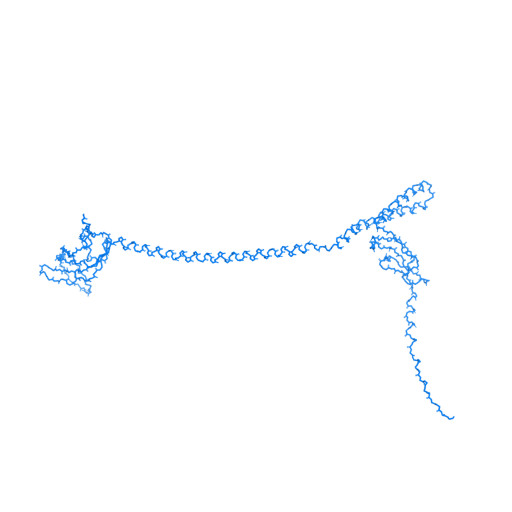 969 N N . GLU A 1 119 ? 35.917 3.525 -54.402 1.00 87.19 119 GLU A N 1
ATOM 970 C CA . GLU A 1 119 ? 35.966 3.318 -52.949 1.00 87.19 119 GLU A CA 1
ATOM 971 C C . GLU A 1 119 ? 35.007 4.254 -52.208 1.00 87.19 119 GLU A C 1
ATOM 973 O O . GLU A 1 119 ? 34.219 3.794 -51.380 1.00 87.19 119 GLU A O 1
ATOM 978 N N . TYR A 1 120 ? 35.007 5.547 -52.542 1.00 89.50 120 TYR A N 1
ATOM 979 C CA . TYR A 1 120 ? 34.083 6.511 -51.947 1.00 89.50 120 TYR A CA 1
ATOM 980 C C . TYR A 1 120 ? 32.627 6.203 -52.276 1.00 89.50 120 TYR A C 1
ATOM 982 O O . TYR A 1 120 ? 31.780 6.308 -51.393 1.00 89.50 120 TYR A O 1
ATOM 990 N N . LYS A 1 121 ? 32.330 5.757 -53.502 1.00 89.38 121 LYS A N 1
ATOM 991 C CA . LYS A 1 121 ? 30.981 5.320 -53.870 1.00 89.38 121 LYS A CA 1
ATOM 992 C C . LYS A 1 121 ? 30.528 4.134 -53.014 1.00 89.38 121 LYS A C 1
ATOM 994 O O . LYS A 1 121 ? 29.445 4.181 -52.441 1.00 89.38 121 LYS A O 1
ATOM 999 N N . LYS A 1 122 ? 31.382 3.118 -52.845 1.00 90.94 122 LYS A N 1
ATOM 1000 C CA . LYS A 1 122 ? 31.094 1.969 -51.967 1.00 90.94 122 LYS A CA 1
ATOM 1001 C C . LYS A 1 122 ? 30.889 2.392 -50.510 1.00 90.94 122 LYS A C 1
ATOM 1003 O O . LYS A 1 122 ? 29.987 1.886 -49.848 1.00 90.94 122 LYS A O 1
ATOM 1008 N N . GLN A 1 123 ? 31.702 3.321 -50.003 1.00 90.56 123 GLN A N 1
ATOM 1009 C CA . GLN A 1 123 ? 31.535 3.855 -48.647 1.00 90.56 123 GLN A CA 1
ATOM 1010 C C . GLN A 1 123 ? 30.234 4.648 -48.493 1.00 90.56 123 GLN A C 1
ATOM 1012 O O . GLN A 1 123 ? 29.582 4.536 -47.455 1.00 90.56 123 GLN A O 1
ATOM 1017 N N . TYR A 1 124 ? 29.845 5.425 -49.505 1.00 90.94 124 TYR A N 1
ATOM 1018 C CA . TYR A 1 124 ? 28.590 6.172 -49.504 1.00 90.94 124 TYR A CA 1
ATOM 1019 C C . TYR A 1 124 ? 27.389 5.225 -49.465 1.00 90.94 124 TYR A C 1
ATOM 1021 O O . TYR A 1 124 ? 26.566 5.343 -48.566 1.00 90.94 124 TYR A O 1
ATOM 1029 N N . GLU A 1 125 ? 27.354 4.215 -50.339 1.00 92.19 125 GLU A N 1
ATOM 1030 C CA . GLU A 1 125 ? 26.296 3.193 -50.356 1.00 92.19 125 GLU A CA 1
ATOM 1031 C C . GLU A 1 125 ? 26.208 2.427 -49.020 1.00 92.19 125 GLU A C 1
ATOM 1033 O O . GLU A 1 125 ? 25.119 2.112 -48.538 1.00 92.19 125 GLU A O 1
ATOM 1038 N N . ALA A 1 126 ? 27.347 2.135 -48.381 1.00 91.88 126 ALA A N 1
ATOM 1039 C CA . ALA A 1 126 ? 27.373 1.492 -47.066 1.00 91.88 126 ALA A CA 1
ATOM 1040 C C . ALA A 1 126 ? 26.835 2.407 -45.952 1.00 91.88 126 ALA A C 1
ATOM 1042 O O . ALA A 1 126 ? 26.096 1.953 -45.073 1.00 91.88 126 ALA A O 1
ATOM 1043 N N . ARG A 1 127 ? 27.180 3.700 -45.987 1.00 92.25 127 ARG A N 1
ATOM 1044 C CA . ARG A 1 127 ? 26.658 4.697 -45.041 1.00 92.25 127 ARG A CA 1
ATOM 1045 C C . ARG A 1 127 ? 25.165 4.929 -45.231 1.00 92.25 127 ARG A C 1
ATOM 1047 O O . ARG A 1 127 ? 24.456 4.974 -44.236 1.00 92.25 127 ARG A O 1
ATOM 1054 N N . GLU A 1 128 ? 24.689 5.008 -46.468 1.00 92.25 128 GLU A N 1
ATOM 1055 C CA . GLU A 1 128 ? 23.271 5.194 -46.792 1.00 92.25 128 GLU A CA 1
ATOM 1056 C C . GLU A 1 128 ? 22.424 4.043 -46.224 1.00 92.25 128 GLU A C 1
ATOM 1058 O O . GLU A 1 128 ? 21.476 4.277 -45.478 1.00 92.25 128 GLU A O 1
ATOM 1063 N N . LYS A 1 129 ? 22.868 2.792 -46.413 1.00 93.56 129 LYS A N 1
ATOM 1064 C CA . LYS A 1 129 ? 22.241 1.615 -45.780 1.00 93.56 129 LYS A CA 1
ATOM 1065 C C . LYS A 1 129 ? 22.270 1.661 -44.251 1.00 93.56 129 LYS A C 1
ATOM 1067 O O . LYS A 1 129 ? 21.339 1.189 -43.601 1.00 93.56 129 LYS A O 1
ATOM 1072 N N . THR A 1 130 ? 23.342 2.197 -43.668 1.00 93.56 130 THR A N 1
ATOM 1073 C CA . THR A 1 130 ? 23.467 2.334 -42.209 1.00 93.56 130 THR A CA 1
ATOM 1074 C C . THR A 1 130 ? 22.479 3.370 -41.673 1.00 93.56 130 THR A C 1
ATOM 1076 O O . THR A 1 130 ? 21.817 3.105 -40.673 1.00 93.56 130 THR A O 1
ATOM 1079 N N . ILE A 1 131 ? 22.334 4.507 -42.359 1.00 94.62 131 ILE A N 1
ATOM 1080 C CA . ILE A 1 131 ? 21.367 5.559 -42.018 1.00 94.62 131 ILE A CA 1
ATOM 1081 C C . ILE A 1 131 ? 19.940 5.008 -42.108 1.00 94.62 131 ILE A C 1
ATOM 1083 O O . ILE A 1 131 ? 19.180 5.136 -41.153 1.00 94.62 131 ILE A O 1
ATOM 1087 N N . GLU A 1 132 ? 19.594 4.296 -43.185 1.00 94.44 132 GLU A N 1
ATOM 1088 C CA . GLU A 1 132 ? 18.269 3.672 -43.318 1.00 94.44 132 GLU A CA 1
ATOM 1089 C C . GLU A 1 132 ? 17.963 2.669 -42.194 1.00 94.44 132 GLU A C 1
ATOM 1091 O O . GLU A 1 132 ? 16.822 2.561 -41.733 1.00 94.44 132 GLU A O 1
ATOM 1096 N N . LEU A 1 133 ? 18.968 1.905 -41.754 1.00 94.75 133 LEU A N 1
ATOM 1097 C CA . LEU A 1 133 ? 18.814 0.965 -40.647 1.00 94.75 133 LEU A CA 1
ATOM 1098 C C . LEU A 1 133 ? 18.593 1.700 -39.318 1.00 94.75 133 LEU A C 1
ATOM 1100 O O . LEU A 1 133 ? 17.713 1.311 -38.549 1.00 94.75 133 LEU A O 1
ATOM 1104 N N . GLN A 1 134 ? 19.357 2.764 -39.066 1.00 94.00 134 GLN A N 1
ATOM 1105 C CA . GLN A 1 134 ? 19.216 3.599 -37.873 1.00 94.00 134 GLN A CA 1
ATOM 1106 C C . GLN A 1 134 ? 17.847 4.286 -37.825 1.00 94.00 134 GLN A C 1
ATOM 1108 O O . GLN A 1 134 ? 17.193 4.244 -36.786 1.00 94.00 134 GLN A O 1
ATOM 1113 N N . ASP A 1 135 ? 17.349 4.809 -38.946 1.00 94.44 135 ASP A N 1
ATOM 1114 C CA . ASP A 1 135 ? 16.013 5.413 -39.026 1.00 94.44 135 ASP A CA 1
ATOM 1115 C C . ASP A 1 135 ? 14.900 4.408 -38.705 1.00 94.44 135 ASP A C 1
ATOM 1117 O O . ASP A 1 135 ? 13.926 4.732 -38.018 1.00 94.44 135 ASP A O 1
ATOM 1121 N N . LYS A 1 136 ? 15.034 3.157 -39.167 1.00 95.00 136 LYS A N 1
ATOM 1122 C CA . LYS A 1 136 ? 14.098 2.078 -38.810 1.00 95.00 136 LYS A CA 1
ATOM 1123 C C . LYS A 1 136 ? 14.147 1.762 -37.315 1.00 95.00 136 LYS A C 1
ATOM 1125 O O . LYS A 1 136 ? 13.094 1.561 -36.709 1.00 95.00 136 LYS A O 1
ATOM 1130 N N . GLN A 1 137 ? 15.340 1.735 -36.720 1.00 94.56 137 GLN A N 1
ATOM 1131 C CA . GLN A 1 137 ? 15.508 1.514 -35.283 1.00 94.56 137 GLN A CA 1
ATOM 1132 C C . GLN A 1 137 ? 14.900 2.657 -34.468 1.00 94.56 137 GLN A C 1
ATOM 1134 O O . GLN A 1 137 ? 14.117 2.385 -33.564 1.00 94.56 137 GLN A O 1
ATOM 1139 N N . ILE A 1 138 ? 15.173 3.916 -34.822 1.00 95.44 138 ILE A N 1
ATOM 1140 C CA . ILE A 1 138 ? 14.605 5.094 -34.150 1.00 95.44 138 ILE A CA 1
ATOM 1141 C C . ILE A 1 138 ? 13.076 5.029 -34.170 1.00 95.44 138 ILE A C 1
ATOM 1143 O O . ILE A 1 138 ? 12.459 5.078 -33.109 1.00 95.44 138 ILE A O 1
ATOM 1147 N N . LYS A 1 139 ? 12.459 4.794 -35.336 1.00 96.06 139 LYS A N 1
ATOM 1148 C CA . LYS A 1 139 ? 10.993 4.662 -35.447 1.00 96.06 139 LYS A CA 1
ATOM 1149 C C . LYS A 1 139 ? 10.432 3.533 -34.582 1.00 96.06 139 LYS A C 1
ATOM 1151 O O . LYS A 1 139 ? 9.359 3.669 -33.991 1.00 96.06 139 LYS A O 1
ATOM 1156 N N . HIS A 1 140 ? 11.139 2.406 -34.505 1.00 93.50 140 HIS A N 1
ATOM 1157 C 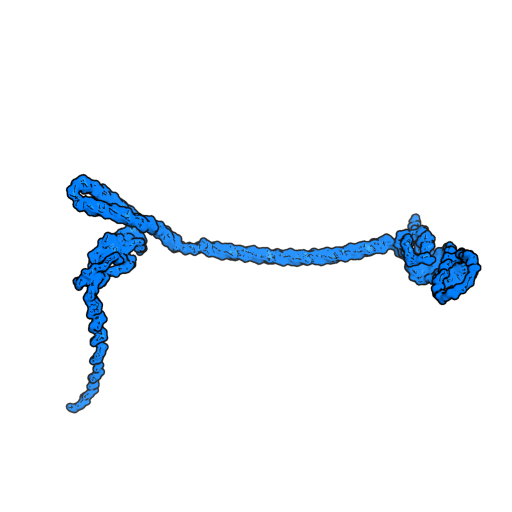CA . HIS A 1 140 ? 10.728 1.291 -33.659 1.00 93.50 140 HIS A CA 1
ATOM 1158 C C . HIS A 1 140 ? 10.802 1.650 -32.168 1.00 93.50 140 HIS A C 1
ATOM 1160 O O . HIS A 1 140 ? 9.832 1.423 -31.443 1.00 93.50 140 HIS A O 1
ATOM 1166 N N . LEU A 1 141 ? 11.907 2.260 -31.722 1.00 94.44 141 LEU A N 1
ATOM 1167 C CA . LEU A 1 141 ? 12.079 2.714 -30.340 1.00 94.44 141 LEU A CA 1
ATOM 1168 C C . LEU A 1 141 ? 11.050 3.787 -29.957 1.00 94.44 141 LEU A C 1
ATOM 1170 O O . LEU A 1 141 ? 10.468 3.716 -28.877 1.00 94.44 141 LEU A O 1
ATOM 1174 N N . GLU A 1 142 ? 10.772 4.747 -30.838 1.00 94.12 142 GLU A N 1
ATOM 1175 C CA . GLU A 1 142 ? 9.740 5.768 -30.622 1.00 94.12 142 GLU A CA 1
ATOM 1176 C C . GLU A 1 142 ? 8.354 5.143 -30.413 1.00 94.12 142 GLU A C 1
ATOM 1178 O O . GLU A 1 142 ? 7.613 5.542 -29.509 1.00 94.12 142 GLU A O 1
ATOM 1183 N N . SER A 1 143 ? 8.009 4.120 -31.202 1.00 95.62 143 SER A N 1
ATOM 1184 C CA . SER A 1 143 ? 6.758 3.375 -31.033 1.00 95.62 143 SER A CA 1
ATOM 1185 C C . SER A 1 143 ? 6.701 2.645 -29.688 1.00 95.62 143 SER A C 1
ATOM 1187 O O . SER A 1 143 ? 5.670 2.694 -29.014 1.00 95.62 143 SER A O 1
ATOM 1189 N N . GLN A 1 144 ? 7.791 1.990 -29.278 1.00 93.75 144 GLN A N 1
ATOM 1190 C CA . GLN A 1 144 ? 7.866 1.300 -27.986 1.00 93.75 144 GLN A CA 1
ATOM 1191 C C . GLN A 1 144 ? 7.739 2.278 -26.812 1.00 93.75 144 GLN A C 1
ATOM 1193 O O . GLN A 1 144 ? 6.969 2.030 -25.885 1.00 93.75 144 GLN A O 1
ATOM 1198 N N . LEU A 1 145 ? 8.429 3.421 -26.868 1.00 93.62 145 LEU A N 1
ATOM 1199 C CA . LEU A 1 145 ? 8.324 4.464 -25.846 1.00 93.62 145 LEU A CA 1
ATOM 1200 C C . LEU A 1 145 ? 6.898 5.002 -25.746 1.00 93.62 145 LEU A C 1
ATOM 1202 O O . LEU A 1 145 ? 6.368 5.145 -24.645 1.00 93.62 145 LEU A O 1
ATOM 1206 N N . LYS A 1 146 ? 6.239 5.250 -26.881 1.00 94.88 146 LYS A N 1
ATOM 1207 C CA . LYS A 1 146 ? 4.847 5.710 -26.900 1.00 94.88 146 LYS A CA 1
ATOM 1208 C C . LYS A 1 146 ? 3.899 4.706 -26.235 1.00 94.88 146 LYS A C 1
ATOM 1210 O O . LYS A 1 146 ? 3.010 5.123 -25.493 1.00 94.88 146 LYS A O 1
ATOM 1215 N N . GLN A 1 147 ? 4.090 3.410 -26.482 1.00 93.56 147 GLN A N 1
ATOM 1216 C CA . GLN A 1 147 ? 3.316 2.348 -25.832 1.00 93.56 147 GLN A CA 1
ATOM 1217 C C . GLN A 1 147 ? 3.590 2.301 -24.324 1.00 93.56 147 GLN A C 1
ATOM 1219 O O . GLN A 1 147 ? 2.651 2.399 -23.540 1.00 93.56 147 GLN A O 1
ATOM 1224 N N . ALA A 1 148 ? 4.860 2.290 -23.913 1.00 91.25 148 ALA A N 1
ATOM 1225 C CA . ALA A 1 148 ? 5.240 2.272 -22.501 1.00 91.25 148 ALA A CA 1
ATOM 1226 C C . ALA A 1 148 ? 4.689 3.482 -21.725 1.00 91.25 148 ALA A C 1
ATOM 1228 O O . ALA A 1 148 ? 4.179 3.332 -20.616 1.00 91.25 148 ALA A O 1
ATOM 1229 N N . VAL A 1 149 ? 4.725 4.686 -22.311 1.00 93.38 149 VAL A N 1
ATOM 1230 C CA . VAL A 1 149 ? 4.126 5.882 -21.695 1.00 93.38 149 VAL A CA 1
ATOM 1231 C C . VAL A 1 149 ? 2.605 5.744 -21.569 1.00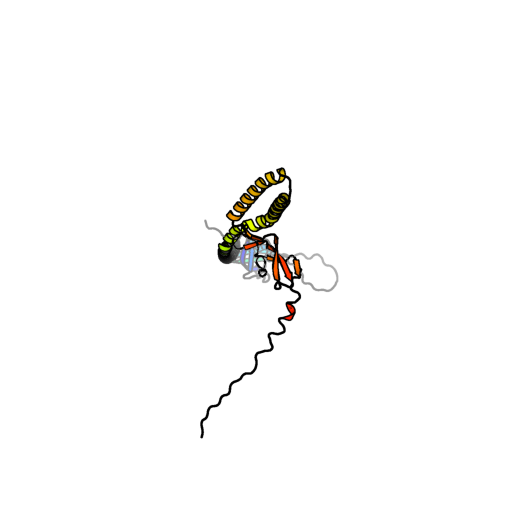 93.38 149 VAL A C 1
ATOM 1233 O O . VAL A 1 149 ? 2.044 6.124 -20.539 1.00 93.38 149 VAL A O 1
ATOM 1236 N N . ALA A 1 150 ? 1.925 5.194 -22.580 1.00 92.50 150 ALA A N 1
ATOM 1237 C CA . ALA A 1 150 ? 0.485 4.954 -22.515 1.00 92.50 150 ALA A CA 1
ATOM 1238 C C . ALA A 1 150 ? 0.125 3.937 -21.419 1.00 92.50 150 ALA A C 1
ATOM 1240 O O . ALA A 1 150 ? -0.839 4.153 -20.683 1.00 92.50 150 ALA A O 1
ATOM 1241 N N . ASP A 1 151 ? 0.918 2.880 -21.265 1.00 87.31 151 ASP A N 1
ATOM 1242 C CA . ASP A 1 151 ? 0.713 1.858 -20.240 1.00 87.31 151 ASP A CA 1
ATOM 1243 C C . ASP A 1 151 ? 0.972 2.405 -18.834 1.00 87.31 151 ASP A C 1
ATOM 1245 O O . ASP A 1 151 ? 0.159 2.192 -17.936 1.00 87.31 151 ASP A O 1
ATOM 1249 N N . ILE A 1 152 ? 2.030 3.204 -18.643 1.00 86.31 152 ILE A N 1
ATOM 1250 C CA . ILE A 1 152 ? 2.286 3.906 -17.375 1.00 86.31 152 ILE A CA 1
ATOM 1251 C C . ILE A 1 152 ? 1.124 4.841 -17.033 1.00 86.31 152 ILE A C 1
ATOM 1253 O O . ILE A 1 152 ? 0.703 4.900 -15.877 1.00 86.31 152 ILE A O 1
ATOM 1257 N N . LYS A 1 153 ? 0.585 5.572 -18.016 1.00 87.19 153 LYS A N 1
ATOM 1258 C CA . LYS A 1 153 ? -0.558 6.464 -17.802 1.00 87.19 153 LYS A CA 1
ATOM 1259 C C . LYS A 1 153 ? -1.799 5.681 -17.365 1.00 87.19 153 LYS A C 1
ATOM 1261 O O . LYS A 1 153 ? -2.381 6.031 -16.342 1.00 87.19 153 LYS A O 1
ATOM 1266 N N . LYS A 1 154 ? -2.141 4.595 -18.065 1.00 86.25 154 LYS A N 1
ATOM 1267 C CA . LYS A 1 154 ? -3.255 3.705 -17.694 1.00 86.25 154 LYS A CA 1
ATOM 1268 C C . LYS A 1 154 ? -3.065 3.097 -16.305 1.00 86.25 154 LYS A C 1
ATOM 1270 O O . LYS A 1 154 ? -3.990 3.113 -15.503 1.00 86.25 154 LYS A O 1
ATOM 1275 N N . ALA A 1 155 ? -1.866 2.606 -15.994 1.00 79.69 155 ALA A N 1
ATOM 1276 C CA . ALA A 1 155 ? -1.551 2.034 -14.687 1.00 79.69 155 ALA A CA 1
ATOM 1277 C C . ALA A 1 155 ? -1.635 3.081 -13.568 1.00 79.69 155 ALA A C 1
ATOM 1279 O O . ALA A 1 155 ? -2.120 2.791 -12.478 1.00 79.69 155 ALA A O 1
ATOM 1280 N N . LYS A 1 156 ? -1.196 4.318 -13.831 1.00 78.19 156 LYS A N 1
ATOM 1281 C CA . LYS A 1 156 ? -1.324 5.429 -12.884 1.00 78.19 156 LYS A CA 1
ATOM 1282 C C . LYS A 1 156 ? -2.786 5.807 -12.673 1.00 78.19 156 LYS A C 1
ATOM 1284 O O . LYS A 1 156 ? -3.175 5.999 -11.530 1.00 78.19 156 LYS A O 1
ATOM 1289 N N . GLU A 1 157 ? -3.584 5.892 -13.732 1.00 74.75 157 GLU A N 1
ATOM 1290 C CA . GLU A 1 157 ? -5.025 6.154 -13.644 1.00 74.75 157 GLU A CA 1
ATOM 1291 C C . GLU A 1 157 ? -5.745 5.043 -12.864 1.00 74.75 157 GLU A C 1
ATOM 1293 O O . GLU A 1 157 ? -6.471 5.349 -11.923 1.00 74.75 157 GLU A O 1
ATOM 1298 N N . ALA A 1 158 ? -5.456 3.769 -13.149 1.00 71.69 158 ALA A N 1
ATOM 1299 C CA . ALA A 1 158 ? -6.002 2.625 -12.415 1.00 71.69 158 ALA A CA 1
ATOM 1300 C C . ALA A 1 158 ? -5.601 2.632 -10.930 1.00 71.69 158 ALA A C 1
ATOM 1302 O O . ALA A 1 158 ? -6.454 2.517 -10.056 1.00 71.69 158 ALA A O 1
ATOM 1303 N N . LYS A 1 159 ? -4.318 2.860 -10.625 1.00 64.31 159 LYS A N 1
ATOM 1304 C CA . LYS A 1 159 ? -3.821 2.937 -9.243 1.00 64.31 159 LYS A CA 1
ATOM 1305 C C . LYS A 1 159 ? -4.367 4.151 -8.491 1.00 64.31 159 LYS A C 1
ATOM 1307 O O . LYS A 1 159 ? -4.544 4.098 -7.279 1.00 64.31 159 LYS A O 1
ATOM 1312 N N . VAL A 1 160 ? -4.604 5.264 -9.184 1.00 59.44 160 VAL A N 1
ATOM 1313 C CA . VAL A 1 160 ? -5.261 6.442 -8.611 1.00 59.44 160 VAL A CA 1
ATOM 1314 C C . VAL A 1 160 ? -6.713 6.117 -8.275 1.00 59.44 160 VAL A C 1
ATOM 1316 O O . VAL A 1 160 ? -7.138 6.434 -7.169 1.00 59.44 160 VAL A O 1
ATOM 1319 N N . VAL A 1 161 ? -7.438 5.438 -9.168 1.00 59.00 161 VAL A N 1
ATOM 1320 C CA . VAL A 1 161 ? -8.797 4.963 -8.883 1.00 59.00 161 VAL A CA 1
ATOM 1321 C C . VAL A 1 161 ? -8.793 4.026 -7.674 1.00 59.00 161 VAL A C 1
ATOM 1323 O O . VAL A 1 161 ? -9.549 4.278 -6.748 1.00 59.00 161 VAL A O 1
ATOM 1326 N N . GLU A 1 162 ? -7.891 3.044 -7.594 1.00 59.19 162 GLU A N 1
ATOM 1327 C CA . GLU A 1 162 ? -7.784 2.149 -6.426 1.00 59.19 162 GLU A CA 1
ATOM 1328 C C . GLU A 1 162 ? -7.438 2.888 -5.122 1.00 59.19 162 GLU A C 1
ATOM 1330 O O . GLU A 1 162 ? -7.999 2.595 -4.068 1.00 59.19 162 GLU A O 1
ATOM 1335 N N . ARG A 1 163 ? -6.544 3.887 -5.163 1.00 55.75 163 ARG A N 1
ATOM 1336 C CA . ARG A 1 163 ? -6.094 4.610 -3.959 1.00 55.75 163 ARG A CA 1
ATOM 1337 C C . ARG A 1 163 ? -7.148 5.564 -3.380 1.00 55.75 163 ARG A C 1
ATOM 1339 O O . ARG A 1 163 ? -6.975 6.022 -2.253 1.00 55.75 163 ARG A O 1
ATOM 1346 N N . PHE A 1 164 ? -8.225 5.854 -4.111 1.00 55.09 164 PHE A N 1
ATOM 1347 C CA . PHE A 1 164 ? -9.343 6.676 -3.634 1.00 55.09 164 PHE A CA 1
ATOM 1348 C C . PHE A 1 164 ? -10.519 5.875 -3.059 1.00 55.09 164 PHE A C 1
ATOM 1350 O O . PHE A 1 164 ? -11.501 6.486 -2.640 1.00 55.09 164 PHE A O 1
ATOM 1357 N N . VAL A 1 165 ? -10.431 4.543 -2.982 1.00 57.50 165 VAL A N 1
ATOM 1358 C CA . VAL A 1 165 ? -11.519 3.704 -2.455 1.00 57.50 165 VAL A CA 1
ATOM 1359 C C . VAL A 1 165 ? -11.090 2.989 -1.177 1.00 57.50 165 VAL A C 1
ATOM 1361 O O . VAL A 1 165 ? -11.156 1.771 -1.083 1.00 57.50 165 VAL A O 1
ATOM 1364 N N . VAL A 1 166 ? -10.689 3.741 -0.148 1.00 60.88 166 VAL A N 1
ATOM 1365 C CA . VAL A 1 166 ? -11.195 3.351 1.176 1.00 60.88 166 VAL A CA 1
ATOM 1366 C C . VAL A 1 166 ? -12.636 3.855 1.156 1.00 60.88 166 VAL A C 1
ATOM 1368 O O . VAL A 1 166 ? -12.822 5.071 1.024 1.00 60.88 166 VAL A O 1
ATOM 1371 N N . PRO A 1 167 ? -13.651 2.972 1.143 1.00 72.75 167 PRO A N 1
ATOM 1372 C CA . PRO A 1 167 ? -15.046 3.386 1.094 1.00 72.75 167 PRO A CA 1
ATOM 1373 C C . PRO A 1 167 ? -15.284 4.479 2.134 1.00 72.75 167 PRO A C 1
ATOM 1375 O O . PRO A 1 167 ? -14.812 4.364 3.264 1.00 72.75 167 PRO A O 1
ATOM 1378 N N . LYS A 1 168 ? -15.999 5.552 1.776 1.00 76.38 168 LYS A N 1
ATOM 1379 C CA . LYS A 1 168 ? -16.312 6.636 2.728 1.00 76.38 168 LYS A CA 1
ATOM 1380 C C . LYS A 1 168 ? -16.896 6.083 4.032 1.00 76.38 168 LYS A C 1
ATOM 1382 O O . LYS A 1 168 ? -16.535 6.544 5.105 1.00 76.38 168 LYS A O 1
ATOM 1387 N N . GLU A 1 169 ? -17.683 5.016 3.924 1.00 79.19 169 GLU A N 1
ATOM 1388 C CA . GLU A 1 169 ? -18.234 4.265 5.050 1.00 79.19 169 GLU A CA 1
ATOM 1389 C C . GLU A 1 169 ? -17.172 3.664 5.981 1.00 79.19 169 GLU A C 1
ATOM 1391 O O . GLU A 1 169 ? -17.363 3.642 7.192 1.00 79.19 169 GLU A O 1
ATOM 1396 N N . GLU A 1 170 ? -16.050 3.166 5.459 1.00 80.62 170 GLU A N 1
ATOM 1397 C CA . GLU A 1 170 ? -14.959 2.641 6.287 1.00 80.62 170 GLU A CA 1
ATOM 1398 C C . GLU A 1 170 ? -14.224 3.763 7.019 1.00 80.62 170 GLU A C 1
ATOM 1400 O O . GLU A 1 170 ? -13.866 3.601 8.185 1.00 80.62 170 GLU A O 1
ATOM 1405 N N . ILE A 1 171 ? -14.056 4.920 6.373 1.00 82.94 171 ILE A N 1
ATOM 1406 C CA . ILE A 1 171 ? -13.472 6.113 7.000 1.00 82.94 171 ILE A CA 1
ATOM 1407 C C . ILE A 1 171 ? -14.391 6.622 8.115 1.00 82.94 171 ILE A C 1
ATOM 1409 O O . ILE A 1 171 ? -13.931 6.884 9.225 1.00 82.94 171 ILE A O 1
ATOM 1413 N N . GLU A 1 172 ? -15.692 6.716 7.846 1.00 84.00 172 GLU A N 1
ATOM 1414 C CA . GLU A 1 172 ? -16.698 7.136 8.823 1.00 84.00 172 GLU A CA 1
ATOM 1415 C C . GLU A 1 172 ? -16.789 6.154 9.998 1.00 84.00 172 GLU A C 1
ATOM 1417 O O . GLU A 1 172 ? -16.799 6.580 11.153 1.00 84.00 172 GLU A O 1
ATOM 1422 N N . LYS A 1 173 ? -16.761 4.838 9.742 1.00 85.62 173 LYS A N 1
ATOM 1423 C CA . LYS A 1 173 ? -16.691 3.812 10.797 1.00 85.62 173 LYS A CA 1
ATOM 1424 C C . LYS A 1 173 ? -15.408 3.941 11.615 1.00 85.62 173 LYS A C 1
ATOM 1426 O O . LYS A 1 173 ? -15.469 3.916 12.843 1.00 85.62 173 LYS A O 1
ATOM 1431 N N . ALA A 1 174 ? -14.257 4.114 10.969 1.00 84.81 174 ALA A N 1
ATOM 1432 C CA . ALA A 1 174 ? -12.982 4.281 11.662 1.00 84.81 174 ALA A CA 1
ATOM 1433 C C . ALA A 1 174 ? -12.981 5.522 12.565 1.00 84.81 174 ALA A C 1
ATOM 1435 O O . ALA A 1 174 ? -12.466 5.462 13.678 1.00 84.81 174 ALA A O 1
ATOM 1436 N N . GLN A 1 175 ? -13.600 6.622 12.126 1.00 85.06 175 GLN A N 1
ATOM 1437 C CA . GLN A 1 175 ? -13.766 7.827 12.941 1.00 85.06 175 GLN A CA 1
ATOM 1438 C C . GLN A 1 175 ? -14.752 7.609 14.094 1.00 85.06 175 GLN A C 1
ATOM 1440 O O . GLN A 1 175 ? -14.435 7.945 15.235 1.00 85.06 175 GLN A O 1
ATOM 1445 N N . ARG A 1 176 ? -15.915 7.000 13.826 1.00 86.00 176 ARG A N 1
ATOM 1446 C CA . ARG A 1 176 ? -16.959 6.745 14.831 1.00 86.00 176 ARG A CA 1
ATOM 1447 C C . ARG A 1 176 ? -16.463 5.839 15.960 1.00 86.00 176 ARG A C 1
ATOM 1449 O O . ARG A 1 176 ? -16.787 6.087 17.115 1.00 86.00 176 ARG A O 1
ATOM 1456 N N . TYR A 1 177 ? -15.641 4.834 15.656 1.00 89.94 177 TYR A N 1
ATOM 1457 C CA . TYR A 1 177 ? -15.108 3.895 16.655 1.00 89.94 177 TYR A CA 1
ATOM 1458 C C . TYR A 1 177 ? -13.634 4.138 17.019 1.00 89.94 177 TYR A C 1
ATOM 1460 O O . TYR A 1 177 ? -13.006 3.278 17.635 1.00 89.94 177 TYR A O 1
ATOM 1468 N N . ALA A 1 178 ? -13.073 5.312 16.704 1.00 88.31 178 ALA A N 1
ATOM 1469 C CA . ALA A 1 178 ? -11.673 5.640 17.000 1.00 88.31 178 ALA A CA 1
ATOM 1470 C C . ALA A 1 178 ? -11.329 5.535 18.500 1.00 88.31 178 ALA A C 1
ATOM 1472 O O . ALA A 1 178 ? -10.210 5.171 18.861 1.00 88.31 178 ALA A O 1
ATOM 1473 N N . LEU A 1 179 ? -12.300 5.815 19.376 1.00 87.69 179 LEU A N 1
ATOM 1474 C CA . LEU A 1 179 ? -12.137 5.776 20.832 1.00 87.69 179 LEU A CA 1
ATOM 1475 C C . LEU A 1 179 ? -12.263 4.371 21.440 1.00 87.69 179 LEU A C 1
ATOM 1477 O O . LEU A 1 179 ? -12.061 4.226 22.642 1.00 87.69 179 LEU A O 1
ATOM 1481 N N . GLN A 1 180 ? -12.563 3.336 20.645 1.00 90.81 180 GLN A N 1
ATOM 1482 C CA . GLN A 1 180 ? -12.829 1.982 21.141 1.00 90.81 180 GLN A CA 1
ATOM 1483 C C . GLN A 1 180 ? -11.725 1.471 22.083 1.00 90.81 180 GLN A C 1
ATOM 1485 O O . GLN A 1 180 ? -12.010 1.154 23.235 1.00 90.81 180 GLN A O 1
ATOM 1490 N N . LYS A 1 181 ? -10.464 1.459 21.629 1.00 91.50 181 LYS A N 1
ATOM 1491 C CA . LYS A 1 181 ? -9.332 0.954 22.429 1.00 91.50 181 LYS A CA 1
ATOM 1492 C C . LYS A 1 181 ? -9.120 1.742 23.719 1.00 91.50 181 LYS A C 1
ATOM 1494 O O . LYS A 1 181 ? -8.847 1.165 24.762 1.00 91.50 181 LYS A O 1
ATOM 1499 N N . PHE A 1 182 ? -9.275 3.064 23.648 1.00 91.56 182 PHE A N 1
ATOM 1500 C CA . PHE A 1 182 ? -9.150 3.920 24.823 1.00 91.56 182 PHE A CA 1
ATOM 1501 C C . PHE A 1 182 ? -10.203 3.565 25.878 1.00 91.56 182 PHE A C 1
ATOM 1503 O O . PHE A 1 182 ? -9.887 3.474 27.061 1.00 91.56 182 PHE A O 1
ATOM 1510 N N . ILE A 1 183 ? -11.445 3.325 25.452 1.00 91.44 183 ILE A N 1
ATOM 1511 C CA . ILE A 1 183 ? -12.534 2.953 26.357 1.00 91.44 183 ILE A CA 1
ATOM 1512 C C . ILE A 1 183 ? -12.294 1.563 26.951 1.00 91.44 183 ILE A C 1
ATOM 1514 O O . ILE A 1 183 ? -12.484 1.407 28.152 1.00 91.44 183 ILE A O 1
ATOM 1518 N N . GLU A 1 184 ? -11.851 0.582 26.155 1.00 91.44 184 GLU A N 1
ATOM 1519 C CA . GLU A 1 184 ? -11.523 -0.778 26.626 1.00 91.44 184 GLU A CA 1
ATOM 1520 C C . GLU A 1 184 ? -10.558 -0.748 27.820 1.00 91.4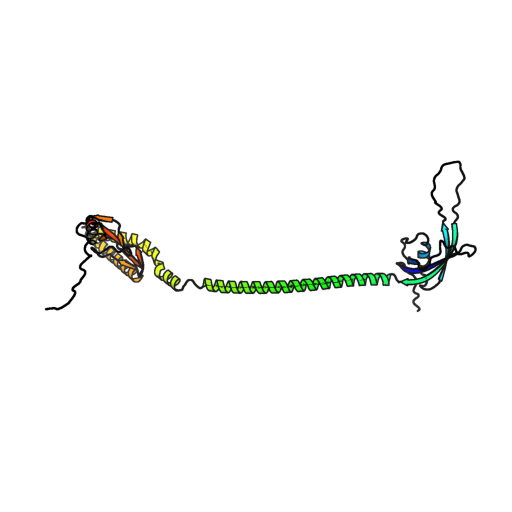4 184 GLU A C 1
ATOM 1522 O O . GLU A 1 184 ? -10.842 -1.358 28.858 1.00 91.44 184 GLU A O 1
ATOM 1527 N N . ASP A 1 185 ? -9.482 0.032 27.702 1.00 92.81 185 ASP A N 1
ATOM 1528 C CA . ASP A 1 185 ? -8.490 0.216 28.763 1.00 92.81 185 ASP A CA 1
ATOM 1529 C C . ASP A 1 185 ? -9.035 1.061 29.926 1.00 92.81 185 ASP A C 1
ATOM 1531 O O . ASP A 1 185 ? -8.706 0.810 31.087 1.00 92.81 185 ASP A O 1
ATOM 1535 N N . PHE A 1 186 ? -9.913 2.032 29.648 1.00 91.81 186 PHE A N 1
ATOM 1536 C CA . PHE A 1 186 ? -10.521 2.903 30.658 1.00 91.81 186 PHE A CA 1
ATOM 1537 C C . PHE A 1 186 ? -11.551 2.190 31.551 1.00 91.81 186 PHE A C 1
ATOM 1539 O O . PHE A 1 186 ? -11.744 2.591 32.703 1.00 91.81 186 PHE A O 1
ATOM 1546 N N . VAL A 1 187 ? -12.193 1.106 31.087 1.00 90.25 187 VAL A N 1
ATOM 1547 C CA . VAL A 1 187 ? -13.191 0.390 31.906 1.00 90.25 187 VAL A CA 1
ATOM 1548 C C . VAL A 1 187 ? -12.584 -0.149 33.207 1.00 90.25 187 VAL A C 1
ATOM 1550 O O . VAL A 1 187 ? -13.255 -0.153 34.238 1.00 90.25 187 VAL A O 1
ATOM 1553 N N . ALA A 1 188 ? -11.333 -0.617 33.187 1.00 90.19 188 ALA A N 1
ATOM 1554 C CA . ALA A 1 188 ? -10.682 -1.166 34.377 1.00 90.19 188 ALA A CA 1
ATOM 1555 C C . ALA A 1 188 ? -10.521 -0.128 35.513 1.00 90.19 188 ALA A C 1
ATOM 1557 O O . ALA A 1 188 ? -11.065 -0.364 36.594 1.00 90.19 188 ALA A O 1
ATOM 1558 N N . PRO A 1 189 ? -9.859 1.032 35.311 1.00 93.38 189 PRO A N 1
ATOM 1559 C CA . PRO A 1 189 ? -9.757 2.058 36.347 1.00 93.38 189 PRO A CA 1
ATOM 1560 C C . PRO A 1 189 ? -11.120 2.651 36.734 1.00 93.38 189 PRO A C 1
ATOM 1562 O O . PRO A 1 189 ? -11.339 2.922 37.915 1.00 93.38 189 PRO A O 1
ATOM 1565 N N . TYR A 1 190 ? -12.059 2.792 35.789 1.00 93.12 190 TYR A N 1
ATOM 1566 C CA . TYR A 1 190 ? -13.428 3.228 36.091 1.00 93.12 190 TYR A CA 1
ATOM 1567 C C . TYR A 1 190 ? -14.150 2.247 37.031 1.00 93.12 190 TYR A C 1
ATOM 1569 O O . TYR A 1 190 ? -14.762 2.654 38.019 1.00 93.12 190 TYR A O 1
ATOM 1577 N N . GLY A 1 191 ? -14.023 0.942 36.774 1.00 90.81 191 GLY A N 1
ATOM 1578 C CA . GLY A 1 191 ? -14.549 -0.113 37.639 1.00 90.81 191 GLY A CA 1
ATOM 1579 C C . GLY A 1 191 ? -13.921 -0.096 39.033 1.00 90.81 191 GLY A C 1
ATOM 1580 O O . GLY A 1 191 ? -14.644 -0.165 40.025 1.00 90.81 191 GLY A O 1
ATOM 1581 N N . THR A 1 192 ? -12.601 0.080 39.131 1.00 92.44 192 THR A N 1
ATOM 1582 C CA . THR A 1 192 ? -11.902 0.199 40.422 1.00 92.44 192 THR A CA 1
ATOM 1583 C C . THR A 1 192 ? -12.385 1.407 41.224 1.00 92.44 192 THR A C 1
ATOM 1585 O O . THR A 1 192 ? -12.592 1.286 42.430 1.00 92.44 192 THR A O 1
ATOM 1588 N N . LEU A 1 193 ? -12.629 2.552 40.575 1.00 92.56 193 LEU A N 1
ATOM 1589 C CA . LEU A 1 193 ? -13.207 3.726 41.234 1.00 92.56 193 LEU A CA 1
ATOM 1590 C C . LEU A 1 193 ? -14.602 3.419 41.800 1.00 92.56 193 LEU A C 1
ATOM 1592 O O . LEU A 1 193 ? -14.868 3.726 42.961 1.00 92.56 193 LEU A O 1
ATOM 1596 N N . LYS A 1 194 ? -15.469 2.751 41.024 1.00 91.88 194 LYS A N 1
ATOM 1597 C CA . LYS A 1 194 ? -16.791 2.307 41.503 1.00 91.88 194 LYS A CA 1
ATO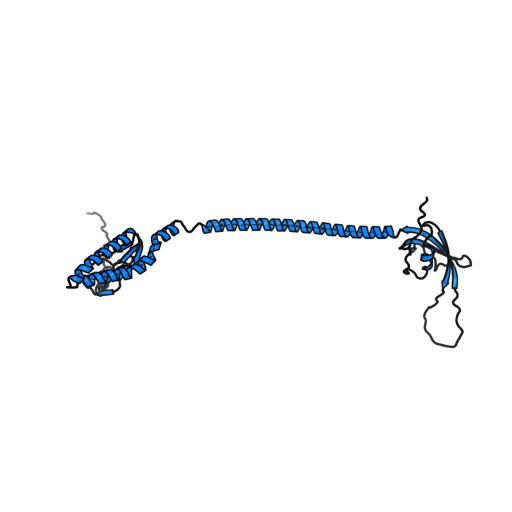M 1598 C C . LYS A 1 194 ? -16.679 1.346 42.686 1.00 91.88 194 LYS A C 1
ATOM 1600 O O . LYS A 1 194 ? -17.413 1.493 43.658 1.00 91.88 194 LYS A O 1
ATOM 1605 N N . MET A 1 195 ? -15.748 0.393 42.631 1.00 91.56 195 MET A N 1
ATOM 1606 C CA . MET A 1 195 ? -15.502 -0.537 43.736 1.00 91.56 195 MET A CA 1
ATOM 1607 C C . MET A 1 195 ? -15.017 0.184 44.997 1.00 91.56 195 MET A C 1
ATOM 1609 O O . MET A 1 195 ? -15.478 -0.137 46.089 1.00 91.56 195 MET A O 1
ATOM 1613 N N . ALA A 1 196 ? -14.126 1.169 44.859 1.00 91.81 196 ALA A N 1
ATOM 1614 C CA . ALA A 1 196 ? -13.643 1.971 45.979 1.00 91.81 196 ALA A CA 1
ATOM 1615 C C . ALA A 1 196 ? -14.773 2.792 46.622 1.00 91.81 196 ALA A C 1
ATOM 1617 O O . ALA A 1 196 ? -14.884 2.821 47.847 1.00 91.81 196 ALA A O 1
ATOM 1618 N N . ILE A 1 197 ? -15.646 3.396 45.806 1.00 92.94 197 ILE A N 1
ATOM 1619 C CA . ILE A 1 197 ? -16.835 4.118 46.283 1.00 92.94 197 ILE A CA 1
ATOM 1620 C C . ILE A 1 197 ? -17.771 3.161 47.037 1.00 92.94 197 ILE A C 1
ATOM 1622 O O . ILE A 1 197 ? -18.092 3.418 48.195 1.00 92.94 197 ILE A O 1
ATOM 1626 N N . ALA A 1 198 ? -18.114 2.012 46.446 1.00 91.50 198 ALA A N 1
ATOM 1627 C CA . ALA A 1 198 ? -18.992 1.013 47.064 1.00 91.50 198 ALA A CA 1
ATOM 1628 C C . ALA A 1 198 ? -18.411 0.398 48.355 1.00 91.50 198 ALA A C 1
ATOM 1630 O O . ALA A 1 198 ? -19.150 0.009 49.259 1.00 91.50 198 ALA A O 1
ATOM 1631 N N . ALA A 1 199 ? -17.084 0.282 48.460 1.00 91.19 199 ALA A N 1
ATOM 1632 C CA . ALA A 1 199 ? -16.420 -0.150 49.688 1.00 91.19 199 ALA A CA 1
ATOM 1633 C C . ALA A 1 199 ? -16.496 0.930 50.776 1.00 91.19 199 ALA A C 1
ATOM 1635 O O . ALA A 1 199 ? -16.776 0.618 51.933 1.00 91.19 199 ALA A O 1
ATOM 1636 N N . GLY A 1 200 ? -16.292 2.197 50.405 1.00 90.94 200 GLY A N 1
ATOM 1637 C CA . GLY A 1 200 ? -16.428 3.319 51.326 1.00 90.94 200 GLY A CA 1
ATOM 1638 C C . GLY A 1 200 ? -17.857 3.491 51.842 1.00 90.94 200 GLY A C 1
ATOM 1639 O O . GLY A 1 200 ? -18.029 3.834 53.008 1.00 90.94 200 GLY A O 1
ATOM 1640 N N . GLU A 1 201 ? -18.879 3.218 51.025 1.00 90.88 201 GLU A N 1
ATOM 1641 C CA . GLU A 1 201 ? -20.294 3.304 51.435 1.00 90.88 201 GLU A CA 1
ATOM 1642 C C . GLU A 1 201 ? -20.629 2.374 52.608 1.00 90.88 201 GLU A C 1
ATOM 1644 O O . GLU A 1 201 ? -21.518 2.670 53.405 1.00 90.88 201 GLU A O 1
ATOM 1649 N N . LYS A 1 202 ? -19.878 1.276 52.755 1.00 91.44 202 LYS A N 1
ATOM 1650 C CA . LYS A 1 202 ? -19.996 0.324 53.870 1.00 91.44 202 LYS A CA 1
ATOM 1651 C C . LYS A 1 202 ? -19.245 0.769 55.130 1.00 91.44 202 LYS A C 1
ATOM 1653 O O . LYS A 1 202 ? -19.325 0.089 56.147 1.00 91.44 202 LYS A O 1
ATOM 1658 N N . SER A 1 203 ? -18.486 1.865 55.073 1.00 91.38 203 SER A N 1
ATOM 1659 C CA . SER A 1 203 ? -17.759 2.401 56.223 1.00 91.38 203 SER A CA 1
ATOM 1660 C C . SER A 1 203 ? -18.697 3.146 57.172 1.00 91.38 203 SER A C 1
ATOM 1662 O O . SER A 1 203 ? -19.574 3.900 56.747 1.00 91.38 203 SER A O 1
ATOM 1664 N N . GLU A 1 204 ? -18.477 2.995 58.477 1.00 90.88 204 GLU A N 1
ATOM 1665 C CA . GLU A 1 204 ? -19.215 3.745 59.498 1.00 90.88 204 GLU A CA 1
ATOM 1666 C C . GLU A 1 204 ? -18.630 5.145 59.768 1.00 90.88 204 GLU A C 1
ATOM 1668 O O . GLU A 1 204 ? -19.302 5.969 60.386 1.00 90.88 204 GLU A O 1
ATOM 1673 N N . SER A 1 205 ? -17.426 5.461 59.266 1.00 93.88 205 SER A N 1
ATOM 1674 C CA . SER A 1 205 ? -16.785 6.772 59.467 1.00 93.88 205 SER A CA 1
ATOM 1675 C C . SER A 1 205 ? -17.495 7.888 58.696 1.00 93.88 205 SER A C 1
ATOM 1677 O O . SER A 1 205 ? -17.686 7.826 57.478 1.00 93.88 205 SER A O 1
ATOM 1679 N N . THR A 1 206 ? -17.833 8.960 59.412 1.00 90.75 206 THR A N 1
ATOM 1680 C CA . THR A 1 206 ? -18.446 10.169 58.848 1.00 90.75 206 THR A CA 1
ATOM 1681 C C . THR A 1 206 ? -17.502 10.893 57.885 1.00 90.75 206 THR A C 1
ATOM 1683 O O . THR A 1 206 ? -17.936 11.391 56.848 1.00 90.75 206 THR A O 1
ATOM 1686 N N . GLU A 1 207 ? -16.200 10.917 58.175 1.00 92.75 207 GLU A N 1
ATOM 1687 C CA . GLU A 1 207 ? -15.177 11.517 57.317 1.00 92.75 207 GLU A CA 1
ATOM 1688 C C . GLU A 1 207 ? -15.116 10.809 55.962 1.00 92.75 207 GLU A C 1
ATOM 1690 O O . GLU A 1 207 ? -15.115 11.468 54.921 1.00 92.75 207 GLU A O 1
ATOM 1695 N N . VAL A 1 208 ? -15.138 9.471 55.963 1.00 92.50 208 VAL A N 1
ATOM 1696 C CA . VAL A 1 208 ? -15.164 8.665 54.733 1.00 92.50 208 VAL A CA 1
ATOM 1697 C C . VAL A 1 208 ? -16.418 8.978 53.914 1.00 92.50 208 VAL A C 1
ATOM 1699 O O . VAL A 1 208 ? -16.313 9.230 52.714 1.00 92.50 208 VAL A O 1
ATOM 1702 N N . LYS A 1 209 ? -17.591 9.062 54.555 1.00 90.44 209 LYS A N 1
ATOM 1703 C CA . LYS A 1 209 ? -18.854 9.417 53.883 1.00 90.44 209 LYS A CA 1
ATOM 1704 C C . LYS A 1 209 ? -18.820 10.806 53.235 1.00 90.44 209 LYS A C 1
ATOM 1706 O O . LYS A 1 209 ? -19.334 10.969 52.129 1.00 90.44 209 LYS A O 1
ATOM 1711 N N . ASN A 1 210 ? -18.164 11.782 53.862 1.00 92.12 210 ASN A N 1
ATOM 1712 C CA . ASN A 1 210 ? -18.013 13.123 53.290 1.00 92.12 210 ASN A CA 1
ATOM 1713 C C . ASN A 1 210 ? -17.136 13.124 52.026 1.00 92.12 210 ASN A C 1
ATOM 1715 O O . ASN A 1 210 ? -17.490 13.763 51.036 1.00 92.12 210 ASN A O 1
ATOM 1719 N N . TYR A 1 211 ? -16.026 12.377 52.013 1.00 92.62 211 TYR A N 1
ATOM 1720 C CA . TYR A 1 211 ? -15.197 12.242 50.807 1.00 92.62 211 TYR A CA 1
ATOM 1721 C C . TYR A 1 211 ? -15.917 11.490 49.678 1.00 92.62 211 TYR A C 1
ATOM 1723 O O . TYR A 1 211 ? -15.783 11.861 48.509 1.00 92.62 211 TYR A O 1
ATOM 1731 N N . LEU A 1 212 ? -16.729 10.480 50.011 1.00 94.06 212 LEU A N 1
ATOM 1732 C CA . LEU A 1 212 ? -17.523 9.739 49.024 1.00 94.06 212 LEU A CA 1
ATOM 1733 C C . LEU A 1 212 ? -18.505 10.620 48.266 1.00 94.06 212 LEU A C 1
ATOM 1735 O O . LEU A 1 212 ? -18.751 10.359 47.092 1.00 94.06 212 LEU A O 1
ATOM 1739 N N . PHE A 1 213 ? -19.051 11.662 48.893 1.00 90.56 213 PHE A N 1
ATOM 1740 C CA . PHE A 1 213 ? -19.908 12.612 48.191 1.00 90.56 213 PHE A CA 1
ATOM 1741 C C . PHE A 1 213 ? -19.164 13.273 47.018 1.00 90.56 213 PHE A C 1
ATOM 1743 O O . PHE A 1 213 ? -19.667 13.303 45.894 1.00 90.56 213 PHE A O 1
ATOM 1750 N N . GLY A 1 214 ? -17.923 13.717 47.249 1.00 92.81 214 GLY A N 1
ATOM 1751 C CA . GLY A 1 214 ? -17.067 14.278 46.203 1.00 92.81 214 GLY A CA 1
ATOM 1752 C C . GLY A 1 214 ? -16.712 13.258 45.118 1.00 92.81 214 GLY A C 1
ATOM 1753 O O . GLY A 1 214 ? -16.814 13.557 43.928 1.00 92.81 214 GLY A O 1
ATOM 1754 N N . PHE A 1 215 ? -16.358 12.028 45.501 1.00 94.31 215 PHE A N 1
ATOM 1755 C CA . PHE A 1 215 ? -16.059 10.970 44.530 1.00 94.31 215 PHE A CA 1
ATOM 1756 C C . PHE A 1 215 ? -17.272 10.558 43.693 1.00 94.31 215 PHE A C 1
ATOM 1758 O O . PHE A 1 215 ? -17.127 10.352 42.490 1.00 94.31 215 PHE A O 1
ATOM 1765 N N . ASN A 1 216 ? -18.469 10.517 44.279 1.00 93.94 216 ASN A N 1
ATOM 1766 C CA . ASN A 1 216 ? -19.710 10.283 43.542 1.00 93.94 216 ASN A CA 1
ATOM 1767 C C . ASN A 1 216 ? -20.001 11.407 42.540 1.00 93.94 216 ASN A C 1
ATOM 1769 O O . ASN A 1 216 ? -20.409 11.137 41.411 1.00 93.94 216 ASN A O 1
ATOM 1773 N N . MET A 1 217 ? -19.737 12.666 42.903 1.00 94.75 217 MET A N 1
ATOM 1774 C CA . MET A 1 217 ? -19.869 13.790 41.973 1.00 94.75 217 MET A CA 1
ATOM 1775 C C . MET A 1 217 ? -18.920 13.643 40.773 1.00 94.75 217 MET A C 1
ATOM 1777 O O . MET A 1 217 ? -19.354 13.783 39.629 1.00 94.75 217 MET A O 1
ATOM 1781 N N . VAL A 1 218 ? -17.655 13.284 41.012 1.00 94.94 218 VAL A N 1
ATOM 1782 C CA . VAL A 1 218 ? -16.679 13.021 39.938 1.00 94.94 218 VAL A CA 1
ATOM 1783 C C . VAL A 1 218 ? -17.098 11.820 39.085 1.00 94.94 218 VAL A C 1
ATOM 1785 O O . VAL A 1 218 ? -17.024 11.892 37.859 1.00 94.94 218 VAL A O 1
ATOM 1788 N N . LEU A 1 219 ? -17.589 10.740 39.700 1.00 94.31 219 LEU A N 1
ATOM 1789 C CA . LEU A 1 219 ? -18.087 9.563 38.985 1.00 94.31 219 LEU A CA 1
ATOM 1790 C C . LEU A 1 219 ? -19.248 9.923 38.046 1.00 94.31 219 LEU A C 1
ATOM 1792 O O . LEU A 1 219 ? -19.267 9.480 36.898 1.00 94.31 219 LEU A O 1
ATOM 1796 N N . ASN A 1 220 ? -20.175 10.769 38.502 1.00 94.62 220 ASN A N 1
ATOM 1797 C CA . ASN A 1 220 ? -21.286 11.257 37.688 1.00 94.62 220 ASN A CA 1
ATOM 1798 C C . ASN A 1 220 ? -20.808 12.149 36.534 1.00 94.62 220 ASN A C 1
ATOM 1800 O O . ASN A 1 220 ? -21.279 12.001 35.409 1.00 94.62 220 ASN A O 1
ATOM 1804 N N . MET A 1 221 ? -19.832 13.032 36.768 1.00 94.75 221 MET A N 1
ATOM 1805 C CA . MET A 1 221 ? -19.230 13.842 35.699 1.00 94.75 221 MET A CA 1
ATOM 1806 C C . MET A 1 221 ? -18.525 12.976 34.647 1.00 94.75 221 MET A C 1
ATOM 1808 O O . MET A 1 221 ? -18.663 13.228 33.448 1.00 94.75 221 MET A O 1
ATOM 1812 N N . LEU A 1 222 ? -17.806 11.935 35.080 1.00 93.94 222 LEU A N 1
ATOM 1813 C CA . LEU A 1 222 ? -17.184 10.960 34.183 1.00 93.94 222 LEU A CA 1
ATOM 1814 C C . LEU A 1 222 ? -18.238 10.205 33.371 1.00 93.94 222 LEU A C 1
ATOM 1816 O O . LEU A 1 222 ? -18.103 10.118 32.153 1.00 93.94 222 LEU A O 1
ATOM 1820 N N . LYS A 1 223 ? -19.306 9.724 34.016 1.00 93.50 223 LYS A N 1
ATOM 1821 C CA . LYS A 1 223 ? -20.415 9.040 33.341 1.00 93.50 223 LYS A CA 1
ATOM 1822 C C . LYS A 1 223 ? -21.056 9.927 32.269 1.00 93.50 223 LYS A C 1
ATOM 1824 O O . LYS A 1 223 ? -21.142 9.512 31.120 1.00 93.50 223 LYS A O 1
ATOM 1829 N N . ASN A 1 224 ? -21.394 11.171 32.604 1.00 95.00 224 ASN A N 1
ATOM 1830 C CA . ASN A 1 224 ? -21.970 12.121 31.646 1.00 95.00 224 ASN A CA 1
ATOM 1831 C C . ASN A 1 224 ? -21.019 12.396 30.467 1.00 95.00 224 ASN A C 1
ATOM 1833 O O . ASN A 1 224 ? -21.447 12.520 29.322 1.00 95.00 224 ASN A O 1
ATOM 1837 N N . THR A 1 225 ? -19.712 12.478 30.730 1.00 93.62 225 THR A N 1
ATOM 1838 C CA . THR A 1 225 ? -18.702 12.684 29.680 1.00 93.62 225 THR A CA 1
ATOM 1839 C C . THR A 1 225 ? -18.605 11.478 28.746 1.00 93.62 225 THR A C 1
ATOM 1841 O O . THR A 1 225 ? -18.493 11.655 27.533 1.00 93.62 225 THR A O 1
ATOM 1844 N N . LEU A 1 226 ? -18.671 10.261 29.290 1.00 92.50 226 LEU A N 1
ATOM 1845 C CA . LEU A 1 226 ? -18.713 9.024 28.511 1.00 92.50 226 LEU A CA 1
ATOM 1846 C C . LEU A 1 226 ? -19.964 8.973 27.622 1.00 92.50 226 LEU A C 1
ATOM 1848 O O . LEU A 1 226 ? -19.836 8.777 26.413 1.00 92.50 226 LEU A O 1
ATOM 1852 N N . GLU A 1 227 ? -21.142 9.249 28.183 1.00 93.31 227 GLU A N 1
ATOM 1853 C CA . GLU A 1 227 ? -22.417 9.238 27.451 1.00 93.31 227 GLU A CA 1
ATOM 1854 C C . GLU A 1 227 ? -22.440 10.268 26.311 1.00 93.31 227 GLU A C 1
ATOM 1856 O O . GLU A 1 227 ? -22.841 9.943 25.192 1.00 93.31 227 GLU A O 1
ATOM 1861 N N . ASN A 1 228 ? -21.902 11.472 26.538 1.00 93.06 228 ASN A N 1
ATOM 1862 C CA . ASN A 1 228 ? -21.772 12.508 25.505 1.00 93.06 228 ASN A CA 1
ATOM 1863 C C . ASN A 1 228 ? -20.861 12.097 24.333 1.00 93.06 228 ASN A C 1
ATOM 1865 O O . ASN A 1 228 ? -21.022 12.604 23.225 1.00 93.06 228 ASN A O 1
ATOM 1869 N N . ASN A 1 229 ? -19.916 11.179 24.559 1.00 91.31 229 ASN A N 1
ATOM 1870 C CA . ASN A 1 229 ? -19.044 10.611 23.523 1.00 91.31 229 ASN A CA 1
ATOM 1871 C C . ASN A 1 229 ? -19.585 9.281 22.961 1.00 91.31 229 ASN A C 1
ATOM 1873 O O . ASN A 1 229 ? -18.861 8.543 22.292 1.00 91.31 229 ASN A O 1
ATOM 1877 N N . GLY A 1 230 ? -20.856 8.965 23.233 1.00 91.38 230 GLY A N 1
ATOM 1878 C CA . GLY A 1 230 ? -21.534 7.771 22.738 1.00 91.38 230 GLY A CA 1
ATOM 1879 C C . GLY A 1 230 ? -21.220 6.498 23.521 1.00 91.38 230 GLY A C 1
ATOM 1880 O O . GLY A 1 230 ? -21.552 5.415 23.048 1.00 91.38 230 GLY A O 1
ATOM 1881 N N . VAL A 1 231 ? -20.582 6.587 24.689 1.00 94.25 231 VAL A N 1
ATOM 1882 C CA . VAL A 1 231 ? -20.266 5.428 25.531 1.00 94.25 231 VAL A CA 1
ATOM 1883 C C . VAL A 1 231 ? -21.339 5.250 26.589 1.00 94.25 231 VAL A C 1
ATOM 1885 O O . VAL A 1 231 ? -21.514 6.107 27.448 1.00 94.25 231 VAL A O 1
ATOM 1888 N N . PHE A 1 232 ? -22.012 4.107 26.575 1.00 93.38 232 PHE A N 1
ATOM 1889 C CA . PHE A 1 232 ? -23.063 3.793 27.536 1.00 93.38 232 PHE A CA 1
ATOM 1890 C C . PHE A 1 232 ? -22.690 2.559 28.351 1.00 93.38 232 PHE A C 1
ATOM 1892 O O . PHE A 1 232 ? -22.372 1.504 27.794 1.00 93.38 232 PHE A O 1
ATOM 1899 N N . GLU A 1 233 ? -22.759 2.694 29.673 1.00 93.62 233 GLU A N 1
ATOM 1900 C CA . GLU A 1 233 ? -22.756 1.556 30.591 1.00 93.62 233 GLU A CA 1
ATOM 1901 C C . GLU A 1 233 ? -24.135 0.882 30.535 1.00 93.62 233 GLU A C 1
ATOM 1903 O O . GLU A 1 233 ? -25.162 1.561 30.585 1.00 93.62 233 GLU A O 1
ATOM 1908 N N . PHE A 1 234 ? -24.167 -0.444 30.421 1.00 93.69 234 PHE A N 1
ATOM 1909 C CA . PHE A 1 234 ? -25.400 -1.225 30.472 1.00 93.69 234 PHE A CA 1
ATOM 1910 C C . PHE A 1 234 ? -25.265 -2.393 31.448 1.00 93.69 234 PHE A C 1
ATOM 1912 O O . PHE A 1 234 ? -24.187 -2.961 31.645 1.00 93.69 234 PHE A O 1
ATOM 1919 N N . THR A 1 235 ? -26.386 -2.769 32.046 1.00 93.06 235 THR A N 1
ATOM 1920 C CA . THR A 1 235 ? -26.479 -3.869 33.003 1.00 93.06 235 THR A CA 1
ATOM 1921 C C . THR A 1 235 ? -27.586 -4.799 32.512 1.00 93.06 235 THR A C 1
ATOM 1923 O O . THR A 1 235 ? -28.700 -4.315 32.331 1.00 93.06 235 THR A O 1
ATOM 1926 N N . PRO A 1 236 ? -27.296 -6.083 32.237 1.00 90.44 236 PRO A N 1
ATOM 1927 C CA . PRO A 1 236 ? -28.322 -7.056 31.871 1.00 90.44 236 PRO A CA 1
ATOM 1928 C C . PRO A 1 236 ? -29.367 -7.207 32.978 1.00 90.44 236 PRO A C 1
ATOM 1930 O O . PRO A 1 236 ? -29.027 -7.131 34.162 1.00 90.44 236 PRO A O 1
ATOM 1933 N N . ASP A 1 237 ? -30.614 -7.453 32.588 1.00 91.44 237 ASP A N 1
ATOM 1934 C CA . ASP A 1 237 ? -31.711 -7.647 33.529 1.00 91.44 237 ASP A CA 1
ATOM 1935 C C . ASP A 1 237 ? -31.552 -8.965 34.296 1.00 91.44 237 ASP A C 1
ATOM 1937 O O . ASP A 1 237 ? -31.227 -10.014 33.733 1.00 91.44 237 ASP A O 1
ATOM 1941 N N . LEU A 1 238 ? -31.793 -8.918 35.605 1.00 91.38 238 LEU A N 1
ATOM 1942 C CA . LEU A 1 238 ? -31.785 -10.111 36.447 1.00 91.38 238 LEU A CA 1
ATOM 1943 C C . LEU A 1 238 ? -33.015 -10.977 36.154 1.00 91.38 238 LEU A C 1
ATOM 1945 O O . LEU A 1 238 ? -34.088 -10.463 35.849 1.00 91.38 238 LEU A O 1
ATOM 1949 N N . ASN A 1 239 ? -32.864 -12.289 36.312 1.00 87.94 239 ASN A N 1
ATOM 1950 C CA . ASN A 1 239 ? -33.877 -13.311 36.046 1.00 87.94 239 ASN A CA 1
ATOM 1951 C C . ASN A 1 239 ? -34.359 -13.346 34.584 1.00 87.94 239 ASN A C 1
ATOM 1953 O O . ASN A 1 239 ? -35.489 -13.741 34.311 1.00 87.94 239 ASN A O 1
ATOM 1957 N N . THR A 1 240 ? -33.506 -12.933 33.643 1.00 88.88 240 THR A N 1
ATOM 1958 C CA . THR A 1 240 ? -33.771 -13.026 32.200 1.00 88.88 240 THR A CA 1
ATOM 1959 C C . THR A 1 240 ? -32.846 -14.034 31.527 1.00 88.88 240 THR A C 1
ATOM 1961 O O . THR A 1 240 ? -31.820 -14.430 32.089 1.00 88.88 240 THR A O 1
ATOM 1964 N N . GLU A 1 241 ? -33.224 -14.486 30.332 1.00 89.88 241 GLU A N 1
ATOM 1965 C CA . GLU A 1 241 ? -32.392 -15.381 29.530 1.00 89.88 241 GLU A CA 1
ATOM 1966 C C . GLU A 1 241 ? -31.072 -14.700 29.142 1.00 89.88 241 GLU A C 1
ATOM 1968 O O . GLU A 1 241 ? -31.026 -13.529 28.754 1.00 89.88 241 GLU A O 1
ATOM 1973 N N . PHE A 1 242 ? -29.975 -15.443 29.262 1.00 91.75 242 PHE A N 1
ATOM 1974 C CA . PHE A 1 242 ? -28.649 -14.970 28.900 1.00 91.75 242 PHE A CA 1
ATOM 1975 C C . PHE A 1 242 ? -28.555 -14.597 27.413 1.00 91.75 242 PHE A C 1
ATOM 1977 O O . PHE A 1 242 ? -28.820 -15.413 26.534 1.00 91.75 242 PHE A O 1
ATOM 1984 N N . ASN A 1 243 ? -28.069 -13.384 27.130 1.00 92.38 243 ASN A N 1
ATOM 1985 C CA . ASN A 1 243 ? -27.778 -12.926 25.772 1.00 92.38 243 ASN A CA 1
ATOM 1986 C C . ASN A 1 243 ? -26.255 -12.949 25.480 1.00 92.38 243 ASN A C 1
ATOM 1988 O O . ASN A 1 243 ? -25.524 -12.130 26.056 1.00 92.38 243 ASN A O 1
ATOM 1992 N N . PRO A 1 244 ? -25.770 -13.809 24.556 1.00 91.12 244 PRO A N 1
ATOM 1993 C CA . PRO A 1 244 ? -24.352 -13.901 24.188 1.00 91.12 244 PRO A CA 1
ATOM 1994 C C . PRO A 1 244 ? -23.756 -12.639 23.546 1.00 91.12 244 PRO A C 1
ATOM 1996 O O . PRO A 1 244 ? -22.550 -12.424 23.639 1.00 91.12 244 PRO A O 1
ATOM 1999 N N . GLU A 1 245 ? -24.572 -11.800 22.901 1.00 91.75 245 GLU A N 1
ATOM 2000 C CA . GLU A 1 245 ? -24.104 -10.585 22.214 1.00 91.75 245 GLU A CA 1
ATOM 2001 C C . GLU A 1 245 ? -23.708 -9.477 23.202 1.00 91.75 245 GLU A C 1
ATOM 2003 O O . GLU A 1 245 ? -22.856 -8.635 22.916 1.00 91.75 245 GLU A O 1
ATOM 2008 N N . THR A 1 246 ? -24.332 -9.456 24.383 1.00 91.81 246 THR A N 1
ATOM 2009 C CA . THR A 1 246 ? -24.173 -8.369 25.363 1.00 91.81 246 THR A CA 1
ATOM 2010 C C . THR A 1 246 ? -23.478 -8.813 26.644 1.00 91.81 246 THR A C 1
ATOM 2012 O O . THR A 1 246 ? -22.946 -7.976 27.379 1.00 91.81 246 THR A O 1
ATOM 2015 N N . SER A 1 247 ? -23.458 -10.115 26.925 1.00 92.69 247 SER A N 1
ATOM 2016 C CA . SER A 1 247 ? -23.053 -10.654 28.220 1.00 92.69 247 SER A CA 1
ATOM 2017 C C . SER A 1 247 ? -22.118 -11.850 28.071 1.00 92.69 247 SER A C 1
ATOM 2019 O O . SER A 1 247 ? -22.145 -12.578 27.085 1.00 92.69 247 SER A O 1
ATOM 2021 N N . LYS A 1 248 ? -21.290 -12.082 29.090 1.00 94.12 248 LYS A N 1
ATOM 2022 C CA . LYS A 1 248 ? -20.409 -13.243 29.210 1.00 94.12 248 LYS A CA 1
ATOM 2023 C C . LYS A 1 248 ? -20.599 -13.893 30.576 1.00 94.12 248 LYS A C 1
ATOM 2025 O O . LYS A 1 248 ? -20.440 -13.236 31.605 1.00 94.12 248 LYS A O 1
ATOM 2030 N N . ILE A 1 249 ? -20.890 -15.191 30.574 1.00 93.62 249 ILE A N 1
ATOM 2031 C CA . ILE A 1 249 ? -21.004 -15.990 31.796 1.00 93.62 249 ILE A CA 1
ATOM 2032 C C . ILE A 1 249 ? -19.598 -16.242 32.349 1.00 93.62 249 ILE A C 1
ATOM 2034 O O . ILE A 1 249 ? -18.728 -16.743 31.633 1.00 93.62 249 ILE A O 1
ATOM 2038 N N . ILE A 1 250 ? -19.366 -15.870 33.607 1.00 94.25 250 ILE A N 1
ATOM 2039 C CA . ILE A 1 250 ? -18.105 -16.151 34.317 1.00 94.25 250 ILE A CA 1
ATOM 2040 C C . ILE A 1 250 ? -18.207 -17.366 35.235 1.00 94.25 250 ILE A C 1
ATOM 2042 O O . ILE A 1 250 ? -17.202 -18.011 35.510 1.00 94.25 250 ILE A O 1
ATOM 2046 N N . GLU A 1 251 ? -19.415 -17.669 35.697 1.00 92.56 251 GLU A N 1
ATOM 2047 C CA . GLU A 1 251 ? -19.702 -18.739 36.639 1.00 92.56 251 GLU A CA 1
ATOM 2048 C C . GLU A 1 251 ? -21.154 -19.182 36.446 1.00 92.56 251 GLU A C 1
ATOM 2050 O O . GLU A 1 251 ? -22.018 -18.368 36.104 1.00 92.56 251 GLU A O 1
ATOM 2055 N N . GLN A 1 252 ? -21.413 -20.472 36.643 1.00 92.00 252 GLN A N 1
ATOM 2056 C CA . GLN A 1 252 ? -22.762 -21.018 36.676 1.00 92.00 252 GLN A CA 1
ATOM 2057 C C . GLN A 1 252 ? -23.045 -21.566 38.072 1.00 92.00 252 GLN A C 1
ATOM 2059 O O . GLN A 1 252 ? -22.245 -22.349 38.583 1.00 92.00 252 GLN A O 1
ATOM 2064 N N . LEU A 1 253 ? -24.165 -21.165 38.673 1.00 90.38 253 LEU A N 1
ATOM 2065 C CA . LEU A 1 253 ? -24.618 -21.689 39.961 1.00 90.38 253 LEU A CA 1
ATOM 2066 C C . LEU A 1 253 ? -25.788 -22.644 39.758 1.00 90.38 253 LEU A C 1
ATOM 2068 O O . LEU A 1 253 ? -26.650 -22.412 38.911 1.00 90.38 253 LEU A O 1
ATOM 2072 N N . GLU A 1 254 ? -25.799 -23.721 40.535 1.00 89.25 254 GLU A N 1
ATOM 2073 C CA . GLU A 1 254 ? -26.901 -24.675 40.529 1.00 89.25 254 GLU A CA 1
ATOM 2074 C C . GLU A 1 254 ? -28.132 -24.033 41.167 1.00 89.25 254 GLU A C 1
ATOM 2076 O O . GLU A 1 254 ? -28.091 -23.592 42.315 1.00 89.25 254 GLU A O 1
ATOM 2081 N N . ASP A 1 255 ? -29.211 -23.963 40.394 1.00 83.44 255 ASP A N 1
ATOM 2082 C CA . ASP A 1 255 ? -30.500 -23.435 40.826 1.00 83.44 255 ASP A CA 1
ATOM 2083 C C . ASP A 1 255 ? -31.598 -24.334 40.250 1.00 83.44 255 ASP A C 1
ATOM 2085 O O . ASP A 1 255 ? -31.619 -24.615 39.048 1.00 83.44 255 ASP A O 1
ATOM 2089 N N . PHE A 1 256 ? -32.461 -24.838 41.129 1.00 80.12 256 PHE A N 1
ATOM 2090 C CA . PHE A 1 256 ? -33.538 -25.762 40.779 1.00 80.12 256 PHE A CA 1
ATOM 2091 C C . PHE A 1 256 ? -34.836 -25.034 40.414 1.00 80.12 256 PHE A C 1
ATOM 2093 O O . PHE A 1 256 ? -35.675 -25.625 39.733 1.00 80.12 256 PHE A O 1
ATOM 2100 N N . ASP A 1 257 ? -34.982 -23.773 40.828 1.00 81.00 257 ASP A N 1
ATOM 2101 C CA . ASP A 1 257 ? -36.209 -22.987 40.674 1.00 81.00 257 ASP A CA 1
ATOM 2102 C C . ASP A 1 257 ? -36.203 -22.143 39.390 1.00 81.00 257 ASP A C 1
ATOM 2104 O O . ASP A 1 257 ? -37.258 -21.733 38.904 1.00 81.00 257 ASP A O 1
ATOM 2108 N N . GLN A 1 258 ? -35.022 -21.893 38.818 1.00 79.75 258 GLN A N 1
ATOM 2109 C CA . GLN A 1 258 ? -34.844 -21.097 37.603 1.00 79.75 258 GLN A CA 1
ATOM 2110 C C . GLN A 1 258 ? -34.503 -21.971 36.381 1.00 79.75 258 GLN A C 1
ATOM 2112 O O . GLN A 1 258 ? -33.823 -22.996 36.519 1.00 79.75 258 GLN A O 1
ATOM 2117 N N . PRO A 1 259 ? -34.917 -21.577 35.161 1.00 84.31 259 PRO A N 1
ATOM 2118 C CA . PRO A 1 259 ? -34.488 -22.226 33.923 1.00 84.31 259 PRO A CA 1
ATOM 2119 C C . PRO A 1 259 ? -32.963 -22.231 33.763 1.00 84.31 259 PRO A C 1
ATOM 2121 O O . PRO A 1 259 ? -32.248 -21.477 34.418 1.00 84.31 259 PRO A O 1
ATOM 2124 N N . ASN A 1 260 ? -32.438 -23.081 32.880 1.00 87.69 260 ASN A N 1
ATOM 2125 C CA . ASN A 1 260 ? -31.009 -23.087 32.560 1.00 87.69 260 ASN A CA 1
ATOM 2126 C C . ASN A 1 260 ? -30.613 -21.801 31.802 1.00 87.69 260 ASN A C 1
ATOM 2128 O O . ASN A 1 260 ? -31.392 -21.312 30.989 1.00 87.69 260 ASN A O 1
ATOM 2132 N N . ASN A 1 261 ? -29.392 -21.293 32.007 1.00 88.12 261 ASN A N 1
ATOM 2133 C CA . ASN A 1 261 ? -28.874 -20.067 31.371 1.00 88.12 261 ASN A CA 1
ATOM 2134 C C . ASN A 1 261 ? -29.637 -18.768 31.716 1.00 88.12 261 ASN A C 1
ATOM 2136 O O . ASN A 1 261 ? -29.646 -17.821 30.928 1.00 88.12 261 ASN A O 1
ATOM 2140 N N . THR A 1 262 ? -30.231 -18.676 32.904 1.00 91.25 262 THR A N 1
ATOM 2141 C CA . THR A 1 262 ? -30.859 -17.446 33.412 1.00 91.25 262 THR A CA 1
ATOM 2142 C C . THR A 1 262 ? -29.844 -16.594 34.174 1.00 91.25 262 THR A C 1
ATOM 2144 O O . THR A 1 262 ? -29.090 -17.103 35.001 1.00 91.25 262 THR A O 1
ATOM 2147 N N . VAL A 1 263 ? -29.805 -15.284 33.919 1.00 91.69 263 VAL A N 1
ATOM 2148 C CA . VAL A 1 263 ? -28.902 -14.341 34.600 1.00 91.69 263 VAL A CA 1
ATOM 2149 C C . VAL A 1 263 ? -29.373 -14.101 36.035 1.00 91.69 263 VAL A C 1
ATOM 2151 O O . VAL A 1 263 ? -30.374 -13.430 36.252 1.00 91.69 263 VAL A O 1
ATOM 2154 N N . ILE A 1 264 ? -28.629 -14.580 37.031 1.00 91.69 264 ILE A N 1
ATOM 2155 C CA . ILE A 1 264 ? -28.976 -14.406 38.459 1.00 91.69 264 ILE A CA 1
ATOM 2156 C C . ILE A 1 264 ? -28.231 -13.262 39.129 1.00 91.69 264 ILE A C 1
ATOM 2158 O O . ILE A 1 264 ? -28.706 -12.683 40.106 1.00 91.69 264 ILE A O 1
ATOM 2162 N N . LYS A 1 265 ? -27.046 -12.920 38.624 1.00 91.44 265 LYS A N 1
ATOM 2163 C CA . LYS A 1 265 ? -26.246 -11.832 39.179 1.00 91.44 265 LYS A CA 1
ATOM 2164 C C . LYS A 1 265 ? -25.360 -11.214 38.116 1.00 91.44 265 LYS A C 1
ATOM 2166 O O . LYS A 1 265 ? -24.701 -11.920 37.358 1.00 91.44 265 LYS A O 1
ATOM 2171 N N . VAL A 1 266 ? -25.275 -9.887 38.126 1.00 91.69 266 VAL A N 1
ATOM 2172 C CA . VAL A 1 266 ? -24.292 -9.142 37.337 1.00 91.69 266 VAL A CA 1
ATOM 2173 C C . VAL A 1 266 ? -23.113 -8.784 38.235 1.00 91.69 266 VAL A C 1
ATOM 2175 O O . VAL A 1 266 ? -23.269 -8.087 39.237 1.00 91.69 266 VAL A O 1
ATOM 2178 N N . THR A 1 267 ? -21.928 -9.276 37.887 1.00 90.50 267 THR A N 1
ATOM 2179 C CA . THR A 1 267 ? -20.682 -9.005 38.621 1.00 90.50 267 THR A CA 1
ATOM 2180 C C . THR A 1 267 ? -20.010 -7.735 38.110 1.00 90.50 267 THR A C 1
ATOM 2182 O O . THR A 1 267 ? -19.447 -6.972 38.893 1.00 90.50 267 THR A O 1
ATOM 2185 N N . GLN A 1 268 ? -20.085 -7.484 36.802 1.00 90.81 268 GLN A N 1
ATOM 2186 C CA . GLN A 1 268 ? -19.545 -6.280 36.177 1.00 90.81 268 GLN A CA 1
ATOM 2187 C C . GLN A 1 268 ? -20.458 -5.826 35.038 1.00 90.81 268 GLN A C 1
ATOM 2189 O O . GLN A 1 268 ? -20.817 -6.628 34.179 1.00 90.81 268 GLN A O 1
ATOM 2194 N N . SER A 1 269 ? -20.799 -4.538 35.009 1.00 92.25 269 SER A N 1
ATOM 2195 C CA . SER A 1 269 ? -21.557 -3.940 33.907 1.00 92.25 269 SER A CA 1
ATOM 2196 C C . SER A 1 269 ? -20.798 -4.004 32.580 1.00 92.25 269 SER A C 1
ATOM 2198 O O . SER A 1 269 ? -19.563 -3.966 32.548 1.00 92.25 269 SER A O 1
ATOM 2200 N N . GLY A 1 270 ? -21.549 -4.053 31.483 1.00 93.00 270 GLY A N 1
ATOM 2201 C CA . GLY A 1 270 ? -21.026 -3.962 30.125 1.00 93.00 270 GLY A CA 1
ATOM 2202 C C . GLY A 1 270 ? -20.926 -2.516 29.641 1.00 93.00 270 GLY A C 1
ATOM 2203 O O . GLY A 1 270 ? -21.521 -1.603 30.214 1.00 93.00 270 GLY A O 1
ATOM 2204 N N . PHE A 1 271 ? -20.168 -2.311 28.565 1.00 94.06 271 PHE A N 1
ATOM 2205 C CA . PHE A 1 271 ? -19.994 -1.013 27.915 1.00 94.06 271 PHE A CA 1
ATOM 2206 C C . PHE A 1 271 ? -20.218 -1.138 26.413 1.00 94.06 271 PHE A C 1
ATOM 2208 O O . PHE A 1 271 ? -19.653 -2.019 25.755 1.00 94.06 271 PHE A O 1
ATOM 2215 N N . ARG A 1 272 ? -21.013 -0.221 25.863 1.00 93.56 272 ARG A N 1
ATOM 2216 C CA . ARG A 1 272 ? -21.228 -0.072 24.420 1.00 93.56 272 ARG A CA 1
ATOM 2217 C C . ARG A 1 272 ? -20.769 1.302 23.948 1.00 93.56 272 ARG A C 1
ATOM 2219 O O . ARG A 1 272 ? -20.959 2.287 24.654 1.00 93.56 272 ARG A O 1
ATOM 2226 N N . LEU A 1 273 ? -20.182 1.356 22.760 1.00 94.25 273 LEU A N 1
ATOM 2227 C CA . LEU A 1 273 ? -19.837 2.577 22.043 1.00 94.25 273 LEU A CA 1
ATOM 2228 C C . LEU A 1 273 ? -20.792 2.689 20.856 1.00 94.25 273 LEU A C 1
ATOM 2230 O O . LEU A 1 273 ? -20.734 1.894 19.918 1.00 94.25 273 LEU A O 1
ATOM 2234 N N . TYR A 1 274 ? -21.688 3.665 20.931 1.00 90.12 274 TYR A N 1
ATOM 2235 C CA . TYR A 1 274 ? -22.857 3.811 20.080 1.00 90.12 274 TYR A CA 1
ATOM 2236 C C . TYR A 1 274 ? -23.719 2.534 20.083 1.00 90.12 274 TYR A C 1
ATOM 2238 O O . TYR A 1 274 ? -24.408 2.224 21.055 1.00 90.12 274 TYR A O 1
ATOM 2246 N N . ASP A 1 275 ? -23.674 1.797 18.986 1.00 88.69 275 ASP A N 1
ATOM 2247 C CA . ASP A 1 275 ? -24.382 0.559 18.680 1.00 88.69 275 ASP A CA 1
ATOM 2248 C C . ASP A 1 275 ? -23.528 -0.698 18.910 1.00 88.69 275 ASP A C 1
ATOM 2250 O O . ASP A 1 275 ? -24.066 -1.801 18.923 1.00 88.69 275 ASP A O 1
ATOM 2254 N N . ARG A 1 276 ? -22.215 -0.561 19.127 1.00 91.31 276 ARG A N 1
ATOM 2255 C CA . ARG A 1 276 ? -21.296 -1.696 19.271 1.00 91.31 276 ARG A CA 1
ATOM 2256 C C . ARG A 1 276 ? -20.979 -1.989 20.733 1.00 91.31 276 ARG A C 1
ATOM 2258 O O . ARG A 1 276 ? -20.537 -1.102 21.460 1.00 91.31 276 ARG A O 1
ATOM 2265 N N . VAL A 1 277 ? -21.114 -3.245 21.155 1.00 92.94 277 VAL A N 1
ATOM 2266 C CA . VAL A 1 277 ? -20.625 -3.701 22.466 1.00 92.94 277 VAL A CA 1
ATOM 2267 C C . VAL A 1 277 ? -19.096 -3.747 22.434 1.00 92.94 277 VAL A C 1
ATOM 2269 O O . VAL A 1 277 ? -18.505 -4.444 21.615 1.00 92.94 277 VAL A O 1
ATOM 2272 N N . ILE A 1 278 ? -18.458 -2.967 23.307 1.00 92.81 278 ILE A N 1
ATOM 2273 C CA . ILE A 1 278 ? -16.995 -2.884 23.424 1.00 92.81 278 ILE A CA 1
ATOM 2274 C C . ILE A 1 278 ? -16.492 -3.837 24.505 1.00 92.81 278 ILE A C 1
ATOM 2276 O O . ILE A 1 278 ? -15.466 -4.492 24.348 1.00 92.81 278 ILE A O 1
ATOM 2280 N N . LYS A 1 279 ? -17.246 -3.948 25.602 1.00 92.75 279 LYS A N 1
ATOM 2281 C CA . LYS A 1 279 ? -16.973 -4.905 26.668 1.00 92.75 279 LYS A CA 1
ATOM 2282 C C . LYS A 1 279 ? -18.284 -5.531 27.142 1.00 92.75 279 LYS A C 1
ATOM 2284 O O . LYS A 1 279 ? -19.167 -4.780 27.559 1.00 92.75 279 LYS A O 1
ATOM 2289 N N . PRO A 1 280 ? -18.428 -6.866 27.093 1.00 93.94 280 PRO A N 1
ATOM 2290 C CA . PRO A 1 280 ? -19.643 -7.524 27.551 1.00 93.94 280 PRO A CA 1
ATOM 2291 C C . PRO A 1 280 ? -19.776 -7.422 29.072 1.00 93.94 280 PRO A C 1
ATOM 2293 O O . PRO A 1 280 ? -18.775 -7.351 29.794 1.00 93.94 280 PRO A O 1
ATOM 2296 N N . ALA A 1 281 ? -21.014 -7.443 29.557 1.00 94.19 281 ALA A N 1
ATOM 2297 C CA . ALA A 1 281 ? -21.290 -7.548 30.984 1.00 94.19 281 ALA A CA 1
ATOM 2298 C C . ALA A 1 281 ? -20.876 -8.932 31.501 1.00 94.19 281 ALA A C 1
ATOM 2300 O O . ALA A 1 281 ? -21.099 -9.940 30.833 1.00 94.19 281 ALA A O 1
ATOM 2301 N N . LEU A 1 282 ? -20.281 -8.998 32.690 1.00 94.00 282 LEU A N 1
ATOM 2302 C CA . LEU A 1 282 ? -19.922 -10.267 33.319 1.00 94.00 282 LEU A CA 1
ATOM 2303 C C . LEU A 1 282 ? -21.044 -10.700 34.249 1.00 94.00 282 LEU A C 1
ATOM 2305 O O . LEU A 1 282 ? -21.379 -9.982 35.197 1.00 94.00 282 LEU A O 1
ATOM 2309 N N . VAL A 1 283 ? -21.597 -11.878 33.984 1.00 93.69 283 VAL A N 1
ATOM 2310 C CA . VAL A 1 283 ? -22.773 -12.394 34.684 1.00 93.69 283 VAL A CA 1
ATOM 2311 C C . VAL A 1 283 ? -22.529 -13.784 35.248 1.00 93.69 283 VAL A C 1
ATOM 2313 O O . VAL A 1 283 ? -21.718 -14.555 34.735 1.00 93.69 283 VAL A O 1
ATOM 2316 N N . ILE A 1 284 ? -23.253 -14.093 36.312 1.00 92.75 284 ILE A N 1
ATOM 2317 C CA . ILE A 1 284 ? -23.414 -15.442 36.831 1.00 92.75 284 ILE A CA 1
ATOM 2318 C C . ILE A 1 284 ? -24.773 -15.928 36.344 1.00 92.75 284 ILE A C 1
ATOM 2320 O O . ILE A 1 284 ? -25.769 -15.210 36.484 1.00 92.75 284 ILE A O 1
ATOM 2324 N N . ALA A 1 285 ? -24.791 -17.110 35.739 1.00 92.69 285 ALA A N 1
ATOM 2325 C CA . ALA A 1 285 ? -26.004 -17.715 35.212 1.00 92.69 285 ALA A CA 1
ATOM 2326 C C . ALA A 1 285 ? -26.389 -18.971 35.998 1.00 92.69 285 ALA A C 1
ATOM 2328 O O . ALA A 1 285 ? -25.587 -19.520 36.751 1.00 92.69 285 ALA A O 1
ATOM 2329 N N . THR A 1 286 ? -27.614 -19.432 35.821 1.00 91.62 286 THR A N 1
ATOM 2330 C CA . THR A 1 286 ? -28.105 -20.672 36.420 1.00 91.62 286 THR A CA 1
ATOM 2331 C C . THR A 1 286 ? -27.696 -21.876 35.591 1.00 91.62 286 THR A C 1
ATOM 2333 O O . THR A 1 286 ? -27.644 -21.833 34.358 1.00 91.62 286 THR A O 1
ATOM 2336 N N . LYS A 1 287 ? -27.447 -22.977 36.293 1.00 88.50 287 LYS A N 1
ATOM 2337 C CA . LYS A 1 287 ? -27.380 -24.318 35.736 1.00 88.50 287 LYS A CA 1
ATOM 2338 C C . LYS A 1 287 ? -28.448 -25.161 36.409 1.00 88.50 287 LYS A C 1
ATOM 2340 O O . LYS A 1 287 ? -28.261 -25.563 37.550 1.00 88.50 287 LYS A O 1
ATOM 2345 N N . ASN A 1 288 ? -29.550 -25.431 35.715 1.00 85.88 288 ASN A N 1
ATOM 2346 C CA . ASN A 1 288 ? -30.605 -26.277 36.267 1.00 85.88 288 ASN A CA 1
ATOM 2347 C C . ASN A 1 288 ? -30.269 -27.763 36.021 1.00 85.88 288 ASN A C 1
ATOM 2349 O O . ASN A 1 288 ? -30.250 -28.185 34.859 1.00 85.88 288 ASN A O 1
ATOM 2353 N N . PRO A 1 289 ? -30.003 -28.574 37.066 1.00 73.12 289 PRO A N 1
ATOM 2354 C CA . PRO A 1 289 ? -29.649 -29.986 36.902 1.00 73.12 289 PRO A CA 1
ATOM 2355 C C . PRO A 1 289 ? -30.816 -30.857 36.409 1.00 73.12 289 PRO A C 1
ATOM 2357 O O . PRO A 1 289 ? -30.578 -31.913 35.827 1.00 73.12 289 PRO A O 1
ATOM 2360 N N . ASN A 1 290 ? -32.062 -30.415 36.608 1.00 72.25 290 ASN A N 1
ATOM 2361 C CA . ASN A 1 290 ? -33.280 -31.169 36.295 1.00 72.25 290 ASN A CA 1
ATOM 2362 C C . ASN A 1 290 ? -33.817 -30.895 34.877 1.00 72.25 290 ASN A C 1
ATOM 2364 O O . ASN A 1 290 ? -34.660 -31.640 34.383 1.00 72.25 290 ASN A O 1
ATOM 2368 N N . ALA A 1 291 ? -33.309 -29.869 34.187 1.00 60.72 291 ALA A N 1
ATOM 2369 C CA . ALA A 1 291 ? -33.785 -29.470 32.857 1.00 60.72 291 ALA A CA 1
ATOM 2370 C C . ALA A 1 291 ? -33.536 -30.521 31.751 1.00 60.72 291 ALA A C 1
ATOM 2372 O O . ALA A 1 291 ? -34.182 -30.481 30.708 1.00 60.72 291 ALA A O 1
ATOM 2373 N N . PHE A 1 292 ? -32.638 -31.489 31.969 1.00 55.22 292 PHE A N 1
ATOM 2374 C CA . PHE A 1 292 ? -32.366 -32.573 31.014 1.00 55.22 292 PHE A CA 1
ATOM 2375 C C . PHE A 1 292 ? -33.424 -33.691 31.000 1.00 55.22 292 PHE A C 1
ATOM 2377 O O . PHE A 1 292 ? -33.332 -34.577 30.157 1.00 55.22 292 PHE A O 1
ATOM 2384 N N . GLN A 1 293 ? -34.411 -33.675 31.904 1.00 53.38 293 GLN A N 1
ATOM 2385 C CA . GLN A 1 293 ? -35.442 -34.721 31.981 1.00 53.38 293 GLN A CA 1
ATOM 2386 C C . GLN A 1 293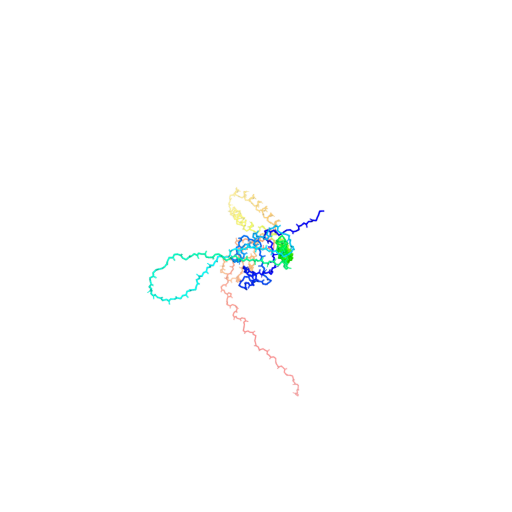 ? -36.766 -34.353 31.295 1.00 53.38 293 GLN A C 1
ATOM 2388 O O . GLN A 1 293 ? -37.614 -35.220 31.159 1.00 53.38 293 GLN A O 1
ATOM 2393 N N . GLN A 1 294 ? -36.955 -33.112 30.829 1.00 49.56 294 GLN A N 1
ATOM 2394 C CA . GLN A 1 294 ? -38.222 -32.685 30.208 1.00 49.56 294 GLN A CA 1
ATOM 2395 C C . GLN A 1 294 ? -38.224 -32.702 28.673 1.00 49.56 294 GLN A C 1
ATOM 2397 O O . GLN A 1 294 ? -39.292 -32.728 28.076 1.00 49.56 294 GLN A O 1
ATOM 2402 N N . SER A 1 295 ? -37.067 -32.748 28.006 1.00 46.06 295 SER A N 1
ATOM 2403 C CA . SER A 1 295 ? -37.004 -32.781 26.534 1.00 46.06 295 SER A CA 1
ATOM 2404 C C . SER A 1 295 ? -37.131 -34.183 25.923 1.00 46.06 295 SER A C 1
ATOM 2406 O O . SER A 1 295 ? -37.071 -34.312 24.704 1.00 46.06 295 SER A O 1
ATOM 2408 N N . SER A 1 296 ? -37.281 -35.236 26.737 1.00 43.62 296 SER A N 1
ATOM 2409 C CA . SER A 1 296 ? -37.429 -36.624 26.254 1.00 43.62 296 SER A CA 1
ATOM 2410 C C . SER A 1 296 ? -38.883 -37.104 26.161 1.00 43.62 296 SER A C 1
ATOM 2412 O O . SER A 1 296 ? -39.116 -38.148 25.559 1.00 43.62 296 SER A O 1
ATOM 2414 N N . ASP A 1 297 ? -39.847 -36.357 26.713 1.00 47.81 297 ASP A N 1
ATOM 2415 C CA . ASP A 1 297 ? -41.226 -36.839 26.893 1.00 47.81 297 ASP A CA 1
ATOM 2416 C C . ASP A 1 297 ? -42.258 -36.210 25.927 1.00 47.81 297 ASP A C 1
ATOM 2418 O O . ASP A 1 297 ? -43.392 -36.680 25.864 1.00 47.81 297 ASP A O 1
ATOM 2422 N N . GLU A 1 298 ? -41.896 -35.203 25.119 1.00 46.25 298 GLU A N 1
ATOM 2423 C CA . GLU A 1 298 ? -42.848 -34.501 24.226 1.00 46.25 298 GLU A CA 1
ATOM 2424 C C . GLU A 1 298 ? -42.920 -35.029 22.775 1.00 46.25 298 GLU A C 1
ATOM 2426 O O . GLU A 1 298 ? -43.746 -34.559 22.000 1.00 46.25 298 GLU A O 1
ATOM 2431 N N . GLU A 1 299 ? -42.144 -36.050 22.390 1.00 42.09 299 GLU A N 1
ATOM 2432 C CA . GLU A 1 299 ? -42.116 -36.566 21.001 1.00 42.09 299 GLU A CA 1
ATOM 2433 C C . GLU A 1 299 ? -42.909 -37.877 20.782 1.00 42.09 299 GLU A C 1
ATOM 2435 O O . GLU A 1 299 ? -42.668 -38.601 19.818 1.00 42.09 299 GLU A O 1
ATOM 2440 N N . SER A 1 300 ? -43.871 -38.214 21.657 1.00 42.69 300 SER A N 1
ATOM 2441 C CA . SER A 1 300 ? -44.637 -39.479 21.558 1.00 42.69 300 SER A CA 1
ATOM 2442 C C . SER A 1 300 ? -46.165 -39.371 21.618 1.00 42.69 300 SER A C 1
ATOM 2444 O O . SER A 1 300 ? -46.828 -40.339 21.981 1.00 42.69 300 SER A O 1
ATOM 2446 N N . ASN A 1 301 ? -46.760 -38.242 21.218 1.00 43.88 301 ASN A N 1
ATOM 2447 C CA . ASN A 1 301 ? -48.219 -38.167 21.076 1.00 43.88 301 ASN A CA 1
ATOM 2448 C C . ASN A 1 301 ? -48.653 -37.328 19.867 1.00 43.88 301 ASN A C 1
ATOM 2450 O O . ASN A 1 301 ? -49.212 -36.252 20.018 1.00 43.88 301 ASN A O 1
ATOM 2454 N N . ASP A 1 302 ? -48.400 -37.841 18.662 1.00 49.12 302 ASP A N 1
ATOM 2455 C CA . ASP A 1 302 ? -49.238 -37.523 17.500 1.00 49.12 302 ASP A CA 1
ATOM 2456 C C . ASP A 1 302 ? -49.078 -38.590 16.410 1.00 49.12 302 ASP A C 1
ATOM 2458 O O . ASP A 1 302 ? -48.245 -38.489 15.508 1.00 49.12 302 ASP A O 1
ATOM 2462 N N . THR A 1 303 ? -49.867 -39.666 16.492 1.00 41.50 303 THR A N 1
ATOM 2463 C CA . THR A 1 303 ? -50.297 -40.411 15.297 1.00 41.50 303 THR A CA 1
ATOM 2464 C C . THR A 1 303 ? -51.610 -41.159 15.557 1.00 41.50 303 THR A C 1
ATOM 2466 O O . THR A 1 303 ? -51.759 -41.860 16.554 1.00 41.50 303 THR A O 1
ATOM 2469 N N . ASP A 1 304 ? -52.521 -41.009 14.593 1.00 44.66 304 ASP A N 1
ATOM 2470 C CA . ASP A 1 304 ? -53.726 -41.796 14.307 1.00 44.66 304 ASP A CA 1
ATOM 2471 C C . ASP A 1 304 ? -55.031 -41.522 15.079 1.00 44.66 304 ASP A C 1
ATOM 2473 O O . ASP A 1 304 ? -55.566 -42.365 15.797 1.00 44.66 304 ASP A O 1
ATOM 2477 N N . VAL A 1 305 ? -55.675 -40.402 14.728 1.00 44.09 305 VAL A N 1
ATOM 2478 C CA . VAL A 1 305 ? -57.129 -40.402 14.488 1.00 44.09 305 VAL A CA 1
ATOM 2479 C C . VAL A 1 305 ? -57.360 -40.020 13.027 1.00 44.09 305 VAL A C 1
ATOM 2481 O O . VAL A 1 305 ? -57.416 -38.843 12.686 1.00 44.09 305 VAL A O 1
ATOM 2484 N N . ASN A 1 306 ? -57.448 -41.026 12.152 1.00 42.06 306 ASN A N 1
ATOM 2485 C CA . ASN A 1 306 ? -57.867 -40.835 10.767 1.00 42.06 306 ASN A CA 1
ATOM 2486 C C . ASN A 1 306 ? -59.356 -41.171 10.625 1.00 42.06 306 ASN A C 1
ATOM 2488 O O . ASN A 1 306 ? -59.808 -42.263 10.981 1.00 42.06 306 ASN A O 1
ATOM 2492 N N . GLU A 1 307 ? -60.089 -40.188 10.116 1.00 45.09 307 GLU A N 1
ATOM 2493 C CA . GLU A 1 307 ? -61.495 -40.217 9.744 1.00 45.09 307 GLU A CA 1
ATOM 2494 C C . GLU A 1 307 ? -61.787 -41.302 8.702 1.00 45.09 307 GLU A C 1
ATOM 2496 O O . GLU A 1 307 ? -61.040 -41.475 7.745 1.00 45.09 307 GLU A O 1
ATOM 2501 N N . ASN A 1 308 ? -62.933 -41.972 8.842 1.00 39.91 308 ASN A N 1
ATOM 2502 C CA . ASN A 1 308 ? -63.743 -42.421 7.708 1.00 39.91 308 ASN A CA 1
ATOM 2503 C C . ASN A 1 308 ? -65.187 -42.624 8.188 1.00 39.91 308 ASN A C 1
ATOM 2505 O O . ASN A 1 308 ? -65.588 -43.720 8.576 1.00 39.91 308 ASN A O 1
ATOM 2509 N N . ASN A 1 309 ? -65.965 -41.539 8.169 1.00 42.53 309 ASN A N 1
ATOM 2510 C CA . ASN A 1 309 ? -67.421 -41.614 8.118 1.00 42.53 309 ASN A CA 1
ATOM 2511 C C . ASN A 1 309 ? -67.828 -41.701 6.645 1.00 42.53 309 ASN A C 1
ATOM 2513 O O . ASN A 1 309 ? -67.817 -40.695 5.937 1.00 42.53 309 ASN A O 1
ATOM 2517 N N . ASP A 1 310 ? -68.177 -42.907 6.207 1.00 47.44 310 ASP A N 1
ATOM 2518 C CA . ASP A 1 310 ? -68.879 -43.134 4.949 1.00 47.44 310 ASP A CA 1
ATOM 2519 C C . ASP A 1 310 ? -70.389 -43.029 5.194 1.00 47.44 310 ASP A C 1
ATOM 2521 O O . ASP A 1 310 ? -70.939 -43.595 6.143 1.00 47.44 310 ASP A O 1
ATOM 2525 N N . ALA A 1 311 ? -71.051 -42.240 4.359 1.00 49.16 311 ALA A N 1
ATOM 2526 C CA . ALA A 1 311 ? -72.473 -41.974 4.421 1.00 49.16 311 ALA A CA 1
ATOM 2527 C C . ALA A 1 311 ? -73.191 -42.862 3.408 1.00 49.16 311 ALA A C 1
ATOM 2529 O O . ALA A 1 311 ? -72.962 -42.710 2.212 1.00 49.16 311 ALA A O 1
ATOM 2530 N N . THR A 1 312 ? -74.153 -43.692 3.826 1.00 44.84 312 THR A N 1
ATOM 2531 C CA . THR A 1 312 ? -75.295 -44.008 2.950 1.00 44.84 312 THR A CA 1
ATOM 2532 C C . THR A 1 312 ? -76.523 -44.498 3.715 1.00 44.84 312 THR A C 1
ATOM 2534 O O . THR A 1 312 ? -76.462 -45.390 4.554 1.00 44.84 312 THR A O 1
ATOM 2537 N N . GLN A 1 313 ? -77.653 -43.875 3.382 1.00 44.25 313 GLN A N 1
ATOM 2538 C CA . GLN A 1 313 ? -79.020 -44.228 3.751 1.00 44.25 313 GLN A CA 1
ATOM 2539 C C . GLN A 1 313 ? -79.495 -45.493 3.016 1.00 44.25 313 GLN A C 1
ATOM 2541 O O . GLN A 1 313 ? -79.262 -45.618 1.817 1.00 44.25 313 GLN A O 1
ATOM 2546 N N . SER A 1 314 ? -80.199 -46.379 3.724 1.00 45.69 314 SER A N 1
ATOM 2547 C CA . SER A 1 314 ? -81.257 -47.331 3.298 1.00 45.69 314 SER A CA 1
ATOM 2548 C C . SER A 1 314 ? -81.466 -48.274 4.501 1.00 45.69 314 SER A C 1
ATOM 2550 O O . SER A 1 314 ? -80.476 -48.680 5.098 1.00 45.69 314 SER A O 1
ATOM 2552 N N . GLU A 1 315 ? -82.642 -48.589 5.040 1.00 41.66 315 GLU A N 1
ATOM 2553 C CA . GLU A 1 315 ? -84.058 -48.555 4.644 1.00 41.66 315 GLU A CA 1
ATOM 2554 C C . GLU A 1 315 ? -84.932 -48.148 5.848 1.00 41.66 315 GLU A C 1
ATOM 2556 O O . GLU A 1 315 ? -84.464 -48.297 7.003 1.00 41.66 315 GLU A O 1
#

Radius of gyration: 66.24 Å; chains: 1; bounding box: 173×75×149 Å

InterPro domains:
  IPR000740 GrpE nucleotide exchange factor [MF_01151] (73-287)
  IPR000740 GrpE nucleotide exchange factor [PF01025] (119-284)
  IPR000740 GrpE nucleotide exchange factor [PR00773] (182-197)
  IPR000740 GrpE nucleotide exchange factor [PR00773] (239-254)
  IPR000740 GrpE nucleotide exchange factor [PR00773] (266-285)
  IPR000740 GrpE nucleotide exchange factor [PTHR21237] (72-288)
  IPR000740 GrpE nucleotide exchange factor [cd00446] (139-284)
  IPR009012 GrpE nucleotide exchange factor, head [G3DSA:2.30.22.10] (230-287)
  IPR009012 GrpE nucleotide exchange factor, head [SSF51064] (234-289)
  IPR013805 GrpE nucleotide exchange factor, coiled-coil [G3DSA:3.90.20.20] (109-228)
  IPR013805 GrpE nucleotide exchange factor, coiled-coil [SSF58014] (125-230)

pLDDT: mean 77.64, std 18.23, range [29.2, 96.06]

Organism: NCBI:txid114880